Protein AF-A0A6B2UDC7-F1 (afdb_monomer_lite)

pLDDT: mean 81.48, std 18.45, range [36.22, 98.5]

Radius of gyration: 27.86 Å; chains: 1; bounding box: 88×52×48 Å

Foldseek 3Di:
DDDEDEAPPQAEDDAFKYKDWAFAQDKDKHWYFAFFQKWKKKKKKWAAADWDAPDDLKAAFFKKKFKAAPVRQTQDIFGGMDRRHMTITIDGSVGGQDCVLCPPDDSSVSSNDGTIIMIMMHGHNVCCRTGNRGTTMMMMHMDMDRNDCGLVPDDDPDDPPVPDDPSDDDDDDDPPPVPPPDPPDPVVVVVVVVVVVVVVVVVVVVVVVVVVVVVVD

Secondary structure (DSSP, 8-state):
-PPPEE--SS-B--SEEEEEEE-TT-EEEEEEEE-TTEEEEEEEEEPP----SSS-S-EEEEEEEEEE-TTS-EEEEEEEEESSS-EEEEEE-SS---GGGGG--GGGGGGG--EEEEEEEEE-THHHHHH-SSPEEEEEEEEEEE-S-TT-----SS--GGG---TT-TT--------------HHHHHHHHHHHHHHHHHHHHHHHHHHHHTT--

Sequence (217 aa):
GKGPADLGDKARLGPGTWRDRLRPGTTRYYALPLDWGRRAFVDVELGSAVASGSGRKTVASALRAALDSPVRAEVVSDGAFYAGAPSSAHLDAGAPVAFANRYAGGGLRALRFPGTYVVRVSLSPELADAYGDEPLGVVLRVAVRDEGRAGQGVTYPGDPGIFQAEGDRAASGPQGERRAAAPGGEGMRWLAVGSFAAGLALVGWLGAWRLRGRRGA

Structure (mmCIF, N/CA/C/O backbone):
data_AF-A0A6B2UDC7-F1
#
_entry.id   AF-A0A6B2UDC7-F1
#
loop_
_atom_site.group_PDB
_atom_site.id
_atom_site.type_symbol
_atom_site.label_atom_id
_atom_site.label_alt_id
_atom_site.label_comp_id
_atom_site.label_asym_id
_atom_site.label_entity_id
_atom_site.label_seq_id
_atom_site.pdbx_PDB_ins_code
_atom_site.Cartn_x
_atom_site.Cartn_y
_atom_site.Cartn_z
_atom_site.occupancy
_atom_site.B_iso_or_equiv
_atom_site.auth_seq_id
_atom_site.auth_comp_id
_atom_site.auth_asym_id
_atom_site.auth_atom_id
_atom_site.pdbx_PDB_model_num
ATOM 1 N N . GLY A 1 1 ? -11.866 -18.540 -7.347 1.00 44.06 1 GLY A N 1
ATOM 2 C CA . GLY A 1 1 ? -10.849 -17.666 -6.729 1.00 44.06 1 GLY A CA 1
ATOM 3 C C . GLY A 1 1 ? -10.292 -18.359 -5.505 1.00 44.06 1 GLY A C 1
ATOM 4 O O . GLY A 1 1 ? -11.058 -19.018 -4.816 1.00 44.06 1 GLY A O 1
ATOM 5 N N . LYS A 1 2 ? -8.981 -18.273 -5.264 1.00 51.75 2 LYS A N 1
ATOM 6 C CA . LYS A 1 2 ? -8.359 -18.811 -4.046 1.00 51.75 2 LYS A CA 1
ATOM 7 C C . LYS A 1 2 ? -8.851 -17.984 -2.849 1.00 51.75 2 LYS A C 1
ATOM 9 O O . LYS A 1 2 ? -8.919 -16.762 -2.959 1.00 51.75 2 LYS A O 1
ATOM 14 N N . GLY A 1 3 ? -9.261 -18.644 -1.766 1.00 55.31 3 GLY A N 1
ATOM 15 C CA . GLY A 1 3 ? -9.708 -17.965 -0.548 1.00 55.31 3 GLY A CA 1
ATOM 16 C C . GLY A 1 3 ? -8.599 -17.102 0.074 1.00 55.31 3 GLY A C 1
ATOM 17 O O . GLY A 1 3 ? -7.429 -17.264 -0.282 1.00 55.31 3 GLY A O 1
ATOM 18 N N . PRO A 1 4 ? -8.955 -16.179 0.980 1.00 71.69 4 PRO A N 1
ATOM 19 C CA . PRO A 1 4 ? -7.990 -15.291 1.611 1.00 71.69 4 PRO A CA 1
ATOM 20 C C . PRO A 1 4 ? -6.958 -16.050 2.451 1.00 71.69 4 PRO A C 1
ATOM 22 O O . PRO A 1 4 ? -7.320 -16.966 3.189 1.00 71.69 4 PRO A O 1
ATOM 25 N N . ALA A 1 5 ? -5.692 -15.646 2.353 1.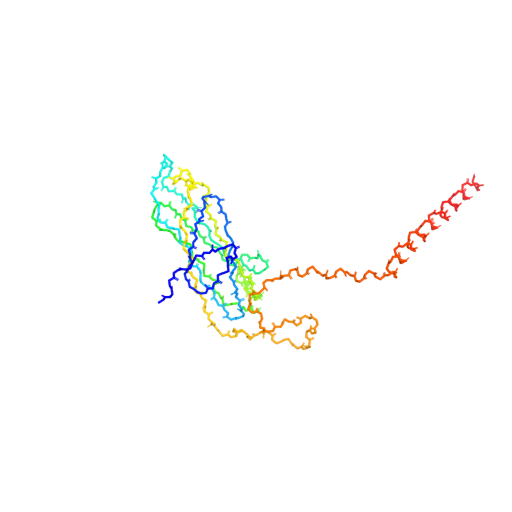00 78.50 5 ALA A N 1
ATOM 26 C CA . ALA A 1 5 ? -4.593 -16.171 3.163 1.00 78.50 5 ALA A CA 1
ATOM 27 C C . ALA A 1 5 ? -4.329 -15.284 4.392 1.00 78.50 5 ALA A C 1
ATOM 29 O O . ALA A 1 5 ? -4.513 -14.071 4.327 1.00 78.50 5 ALA A O 1
ATOM 30 N N . ASP A 1 6 ? -3.893 -15.883 5.498 1.00 77.06 6 ASP A N 1
ATOM 31 C CA . ASP A 1 6 ? -3.499 -15.163 6.715 1.00 77.06 6 ASP A CA 1
ATOM 32 C C . ASP A 1 6 ? -2.025 -14.724 6.633 1.00 77.06 6 ASP A C 1
ATOM 34 O O . ASP A 1 6 ? -1.181 -15.469 6.119 1.00 77.06 6 ASP A O 1
ATOM 38 N N . LEU A 1 7 ? -1.707 -13.508 7.085 1.00 74.50 7 LEU A N 1
ATOM 39 C CA . LEU A 1 7 ? -0.353 -12.944 7.017 1.00 74.50 7 LEU A CA 1
ATOM 40 C C . LEU A 1 7 ? 0.414 -13.222 8.323 1.00 74.50 7 LEU A C 1
ATOM 42 O O . LEU A 1 7 ? 0.198 -12.567 9.333 1.00 74.50 7 LEU A O 1
ATOM 46 N N . GLY A 1 8 ? 1.340 -14.190 8.293 1.00 61.59 8 GLY A N 1
ATOM 47 C CA . GLY A 1 8 ? 2.288 -14.443 9.392 1.00 61.59 8 GLY A CA 1
ATOM 48 C C . GLY A 1 8 ? 3.465 -13.449 9.444 1.00 61.59 8 GLY A C 1
ATOM 49 O O . GLY A 1 8 ? 3.532 -12.502 8.663 1.00 61.59 8 GLY A O 1
ATOM 50 N N . ASP A 1 9 ? 4.462 -13.711 10.301 1.00 48.62 9 ASP A N 1
ATOM 51 C CA . ASP A 1 9 ? 5.605 -12.813 10.607 1.00 48.62 9 ASP A CA 1
ATOM 52 C C . ASP A 1 9 ? 6.481 -12.374 9.410 1.00 48.62 9 ASP A C 1
ATOM 54 O O . ASP A 1 9 ? 7.274 -11.437 9.518 1.00 48.62 9 ASP A O 1
ATOM 58 N N . LYS A 1 10 ? 6.354 -13.018 8.244 1.00 55.19 10 LYS A N 1
ATOM 59 C CA . LYS A 1 10 ? 7.002 -12.606 6.985 1.00 55.19 10 LYS A CA 1
ATOM 60 C C . LYS A 1 10 ? 5.945 -12.305 5.930 1.00 55.19 10 LYS A C 1
ATOM 62 O O . LYS A 1 10 ? 5.746 -13.068 4.987 1.00 55.19 10 LYS A O 1
ATOM 67 N N . ALA A 1 11 ? 5.262 -11.183 6.110 1.00 80.56 11 ALA A N 1
ATOM 68 C CA . ALA A 1 11 ? 4.099 -10.794 5.329 1.00 80.56 11 ALA A CA 1
ATOM 69 C C . ALA A 1 11 ? 4.487 -10.314 3.908 1.00 80.56 11 ALA A C 1
ATOM 71 O O . ALA A 1 11 ? 4.591 -9.119 3.619 1.00 80.56 11 ALA A O 1
ATOM 72 N N . ARG A 1 12 ? 4.770 -11.272 3.015 1.00 90.31 12 ARG A N 1
ATOM 73 C CA . ARG A 1 12 ? 5.012 -11.045 1.584 1.00 90.31 12 ARG A CA 1
ATOM 74 C C . ARG A 1 12 ? 3.700 -11.188 0.821 1.00 90.31 12 ARG A C 1
ATOM 76 O O . ARG A 1 12 ? 3.115 -12.266 0.791 1.00 90.31 12 ARG A O 1
ATOM 83 N N . LEU A 1 13 ? 3.279 -10.115 0.168 1.00 92.62 13 LEU A N 1
ATOM 84 C CA . LEU A 1 13 ? 2.099 -10.087 -0.678 1.00 92.62 13 LEU A CA 1
ATOM 85 C C . LEU A 1 13 ? 2.420 -10.635 -2.065 1.00 92.62 13 LEU A C 1
ATOM 87 O O . LEU A 1 13 ? 3.453 -10.342 -2.669 1.00 92.62 13 LEU A O 1
ATOM 91 N N . GLY A 1 14 ? 1.478 -11.409 -2.580 1.00 91.25 14 GLY A N 1
ATOM 92 C CA . GLY A 1 14 ? 1.348 -11.728 -3.993 1.00 91.25 14 GLY A CA 1
ATOM 93 C C . GLY A 1 14 ? -0.084 -11.452 -4.450 1.00 91.25 14 GLY A C 1
ATOM 94 O O . GLY A 1 14 ? -0.921 -11.067 -3.627 1.00 91.25 14 GLY A O 1
ATOM 95 N N . PRO A 1 15 ? -0.390 -11.666 -5.739 1.00 93.62 15 PRO A N 1
ATOM 96 C CA . PRO A 1 15 ? -1.750 -11.542 -6.244 1.00 93.62 15 PRO A CA 1
ATOM 97 C C . PRO A 1 15 ? -2.721 -12.429 -5.454 1.00 93.62 15 PRO A C 1
ATOM 99 O O . PRO A 1 15 ? -2.440 -13.607 -5.223 1.00 93.62 15 PRO A O 1
ATOM 102 N N . GLY A 1 16 ? -3.862 -11.874 -5.052 1.00 95.19 16 GLY A N 1
ATOM 103 C CA . GLY A 1 16 ? -4.870 -12.575 -4.260 1.00 95.19 16 GLY A CA 1
ATOM 104 C C . GLY A 1 16 ? -5.453 -11.725 -3.138 1.00 95.19 16 GLY A C 1
ATOM 105 O O . GLY A 1 16 ? -5.332 -10.503 -3.127 1.00 95.19 16 GLY A O 1
ATOM 106 N N . THR A 1 17 ? -6.113 -12.384 -2.191 1.00 96.25 17 THR A N 1
ATOM 107 C CA . THR A 1 17 ? -6.696 -11.739 -1.012 1.00 96.25 17 THR A CA 1
ATOM 108 C C . THR A 1 17 ? -5.972 -12.207 0.239 1.00 96.25 17 THR A C 1
ATOM 110 O O . THR A 1 17 ? -5.679 -13.393 0.387 1.00 96.25 17 THR A O 1
ATOM 113 N N . TRP A 1 18 ? -5.715 -11.277 1.145 1.00 94.94 18 TRP A N 1
ATOM 114 C CA . TRP A 1 18 ? -4.994 -11.498 2.386 1.00 94.94 18 TRP A CA 1
ATOM 115 C C . TRP A 1 18 ? -5.781 -10.913 3.550 1.00 94.94 18 TRP A C 1
ATOM 117 O O . TRP A 1 18 ? -6.484 -9.916 3.386 1.00 94.94 18 TRP A O 1
ATOM 127 N N . ARG A 1 19 ? -5.685 -11.544 4.714 1.00 94.50 19 ARG A N 1
ATOM 128 C CA . ARG A 1 19 ? -6.308 -11.104 5.961 1.00 94.50 19 ARG A CA 1
ATOM 129 C C . ARG A 1 19 ? -5.229 -10.836 6.998 1.00 94.50 19 ARG A C 1
ATOM 131 O O . ARG A 1 19 ? -4.214 -11.527 7.030 1.00 94.50 19 ARG A O 1
ATOM 138 N N . ASP A 1 20 ? -5.477 -9.827 7.817 1.00 94.00 20 ASP A N 1
ATOM 139 C CA . ASP A 1 20 ? -4.664 -9.465 8.972 1.00 94.00 20 ASP A CA 1
ATOM 140 C C . ASP A 1 20 ? -5.572 -8.839 10.048 1.00 94.00 20 ASP A C 1
ATOM 142 O O . ASP A 1 20 ? -6.748 -8.537 9.802 1.00 94.00 20 ASP A O 1
ATOM 146 N N . ARG A 1 21 ? -5.044 -8.639 11.255 1.00 94.00 21 ARG A N 1
ATOM 147 C CA . ARG A 1 21 ? -5.700 -7.897 12.331 1.00 94.00 21 ARG A CA 1
ATOM 148 C C . ARG A 1 21 ? -4.737 -6.889 12.941 1.00 94.00 21 ARG A C 1
ATOM 150 O O . ARG A 1 21 ? -3.671 -7.244 13.442 1.00 94.00 21 ARG A O 1
ATOM 157 N N . LEU A 1 22 ? -5.132 -5.622 12.931 1.00 94.00 22 LEU A N 1
ATOM 158 C CA . LEU A 1 22 ? -4.305 -4.514 13.402 1.00 94.00 22 LEU A CA 1
ATOM 159 C C . LEU A 1 22 ? -4.970 -3.839 14.593 1.00 94.00 22 LEU A C 1
ATOM 161 O O . LEU A 1 22 ? -6.169 -3.570 14.576 1.00 94.00 22 LEU A O 1
ATOM 165 N N . ARG A 1 23 ? -4.176 -3.529 15.618 1.00 95.56 23 ARG A N 1
ATOM 166 C CA . ARG A 1 23 ? -4.632 -2.671 16.715 1.00 95.56 23 ARG A CA 1
ATOM 167 C C . ARG A 1 23 ? -4.674 -1.209 16.253 1.00 95.56 23 ARG A C 1
ATOM 169 O O . ARG A 1 23 ? -3.826 -0.822 15.435 1.00 95.56 23 ARG A O 1
ATOM 176 N N . PRO A 1 24 ? -5.608 -0.392 16.762 1.00 95.94 24 PRO A N 1
ATOM 177 C CA . PRO A 1 24 ? -5.547 1.060 16.618 1.00 95.94 24 PRO A CA 1
ATOM 178 C C . PRO A 1 24 ? -4.153 1.625 16.934 1.00 95.94 24 PRO A C 1
ATOM 180 O O . PRO A 1 24 ? -3.429 1.104 17.779 1.00 95.94 24 PRO A O 1
ATOM 183 N N . GLY A 1 25 ? -3.736 2.666 16.214 1.00 96.56 25 GLY A N 1
ATOM 184 C CA . GLY A 1 25 ? -2.425 3.304 16.400 1.00 96.56 25 GLY A CA 1
ATOM 185 C C . GLY A 1 25 ? -1.224 2.516 15.861 1.00 96.56 25 GLY A C 1
ATOM 186 O O . GLY A 1 25 ? -0.092 2.996 15.941 1.00 96.56 25 GLY A O 1
ATOM 187 N N . THR A 1 26 ? -1.428 1.324 15.289 1.00 95.94 26 THR A N 1
ATOM 188 C CA . THR A 1 26 ? -0.336 0.529 14.712 1.00 95.94 26 THR A CA 1
ATOM 189 C C . THR A 1 26 ? -0.159 0.785 13.219 1.00 95.94 26 THR A C 1
ATOM 191 O O . THR A 1 26 ? -1.091 1.145 12.499 1.00 95.94 26 THR A O 1
ATOM 194 N N . THR A 1 27 ? 1.073 0.588 12.744 1.00 96.06 27 THR A N 1
ATOM 195 C CA . THR A 1 27 ? 1.400 0.578 11.316 1.00 96.06 27 THR A CA 1
ATOM 196 C C . THR A 1 27 ? 2.028 -0.757 10.944 1.00 96.06 27 THR A C 1
ATOM 198 O O . THR A 1 27 ? 3.003 -1.184 11.567 1.00 96.06 27 THR A O 1
ATOM 201 N N . ARG A 1 28 ? 1.488 -1.407 9.914 1.00 94.94 28 ARG A N 1
ATOM 202 C CA . ARG A 1 28 ? 2.030 -2.624 9.307 1.00 94.94 28 ARG A CA 1
ATOM 203 C C . ARG A 1 28 ? 2.672 -2.324 7.961 1.00 94.94 28 ARG A C 1
ATOM 205 O O . ARG A 1 28 ? 2.301 -1.378 7.269 1.00 94.94 28 ARG A O 1
ATOM 212 N N . TYR A 1 29 ? 3.645 -3.158 7.610 1.00 94.94 29 TYR A N 1
ATOM 213 C CA . TYR A 1 29 ? 4.428 -3.056 6.387 1.00 94.94 29 TYR A CA 1
ATOM 214 C C . TYR A 1 29 ? 4.435 -4.416 5.698 1.00 94.94 29 TYR A C 1
ATOM 216 O O . TYR A 1 29 ? 4.904 -5.397 6.275 1.00 94.94 29 TYR A O 1
ATOM 224 N N . TYR A 1 30 ? 3.944 -4.463 4.466 1.00 95.56 30 TYR A N 1
ATOM 225 C CA . TYR A 1 30 ? 3.841 -5.688 3.685 1.00 95.56 30 TYR A CA 1
ATOM 226 C C . TYR A 1 30 ? 4.725 -5.608 2.447 1.00 95.56 30 TYR A C 1
ATOM 228 O O . TYR A 1 30 ? 4.684 -4.630 1.703 1.00 95.56 30 TYR A O 1
ATOM 236 N N . ALA A 1 31 ? 5.521 -6.644 2.204 1.00 95.38 31 ALA A N 1
ATOM 237 C CA . ALA A 1 31 ? 6.429 -6.683 1.064 1.00 95.38 31 ALA A CA 1
ATOM 238 C C . ALA A 1 31 ? 5.671 -7.094 -0.205 1.00 95.38 31 ALA A C 1
ATOM 240 O O . ALA A 1 31 ? 5.218 -8.230 -0.291 1.00 95.38 31 ALA A O 1
ATOM 241 N N . LEU A 1 32 ? 5.575 -6.213 -1.200 1.00 96.00 32 LEU A N 1
ATOM 242 C CA . LEU A 1 32 ? 4.986 -6.480 -2.513 1.00 96.00 32 LEU A CA 1
ATOM 243 C C . LEU A 1 32 ? 6.090 -6.482 -3.586 1.00 96.00 32 LEU A C 1
ATOM 245 O O . LEU A 1 32 ? 6.561 -5.427 -4.006 1.00 96.00 32 LEU A O 1
ATOM 249 N N . PRO A 1 33 ? 6.549 -7.652 -4.037 1.00 94.75 33 PRO A N 1
ATOM 250 C CA . PRO A 1 33 ? 7.564 -7.755 -5.076 1.00 94.75 33 PRO A CA 1
ATOM 251 C C . PRO A 1 33 ? 6.958 -7.418 -6.434 1.00 94.75 33 PRO A C 1
ATOM 253 O O . PRO A 1 33 ? 6.015 -8.080 -6.870 1.00 94.75 33 PRO A O 1
ATOM 256 N N . LEU A 1 34 ? 7.531 -6.429 -7.112 1.00 93.19 34 LEU A N 1
ATOM 257 C CA . LEU A 1 34 ? 7.159 -6.029 -8.462 1.00 93.19 34 LEU A CA 1
ATOM 258 C C . LEU A 1 34 ? 8.402 -6.019 -9.341 1.00 93.19 34 LEU A C 1
ATOM 260 O O . LEU A 1 34 ? 9.408 -5.388 -9.018 1.00 93.19 34 LEU A O 1
ATOM 264 N N . ASP A 1 35 ? 8.315 -6.725 -10.457 1.00 91.38 35 ASP A N 1
ATOM 265 C CA . ASP A 1 35 ? 9.341 -6.718 -11.491 1.00 91.38 35 ASP A CA 1
ATOM 266 C C . ASP A 1 35 ? 8.974 -5.720 -12.601 1.00 91.38 35 ASP A C 1
ATOM 268 O O . ASP A 1 35 ? 7.889 -5.133 -12.588 1.00 91.38 35 ASP A O 1
ATOM 272 N N . TRP A 1 36 ? 9.868 -5.520 -13.566 1.00 92.38 36 TRP A N 1
ATOM 273 C CA . TRP A 1 36 ? 9.616 -4.714 -14.757 1.00 92.38 36 TRP A CA 1
ATOM 274 C C . TRP A 1 36 ? 8.283 -5.063 -15.430 1.00 92.38 36 TRP A C 1
ATOM 276 O O . TRP A 1 36 ? 7.829 -6.200 -15.394 1.00 92.38 36 TRP A O 1
ATOM 286 N N . GLY A 1 37 ? 7.607 -4.075 -16.015 1.00 90.06 37 GLY A N 1
ATOM 287 C CA . GLY A 1 37 ? 6.332 -4.282 -16.708 1.00 90.06 37 GLY A CA 1
ATOM 288 C C . GLY A 1 37 ? 5.143 -4.612 -15.800 1.00 90.06 37 GLY A C 1
ATOM 289 O O . GLY A 1 37 ? 4.009 -4.637 -16.272 1.00 90.06 37 GLY A O 1
ATOM 290 N N . ARG A 1 38 ? 5.354 -4.840 -14.496 1.00 93.94 38 ARG A N 1
ATOM 291 C CA . ARG A 1 38 ? 4.272 -5.123 -13.549 1.00 93.94 38 ARG A CA 1
ATOM 292 C C . ARG A 1 38 ? 3.635 -3.831 -13.053 1.00 93.94 38 ARG A C 1
ATOM 294 O O . ARG A 1 38 ? 4.340 -2.937 -12.591 1.00 93.94 38 ARG A O 1
ATOM 301 N N . ARG A 1 39 ? 2.305 -3.762 -13.069 1.00 95.31 39 ARG A N 1
ATOM 302 C CA . ARG A 1 39 ? 1.515 -2.717 -12.398 1.00 95.31 39 ARG A CA 1
ATOM 303 C C . ARG A 1 39 ? 0.727 -3.324 -11.246 1.00 95.31 39 ARG A C 1
ATOM 305 O O . ARG A 1 39 ? 0.088 -4.361 -11.422 1.00 95.31 39 ARG A O 1
ATOM 312 N N . ALA A 1 40 ? 0.764 -2.678 -10.086 1.00 96.69 40 ALA A N 1
ATOM 313 C CA . ALA A 1 40 ? 0.060 -3.128 -8.892 1.00 96.69 40 ALA A CA 1
ATOM 314 C C . ALA A 1 40 ? -1.197 -2.302 -8.613 1.00 96.69 40 ALA A C 1
ATOM 316 O O . ALA A 1 40 ? -1.200 -1.082 -8.776 1.00 96.69 40 ALA A O 1
ATOM 317 N N . PHE A 1 41 ? -2.215 -3.000 -8.123 1.00 98.00 41 PHE A N 1
ATOM 318 C CA . PHE A 1 41 ? -3.429 -2.457 -7.536 1.00 98.00 41 PHE A CA 1
ATOM 319 C C . PHE A 1 41 ? -3.609 -3.132 -6.177 1.00 98.00 41 PHE A C 1
ATOM 321 O O . PHE A 1 41 ? -3.571 -4.365 -6.093 1.00 98.00 41 PHE A O 1
ATOM 328 N N . VAL A 1 42 ? -3.751 -2.342 -5.118 1.00 98.25 42 VAL A N 1
ATOM 329 C CA . VAL A 1 42 ? -3.945 -2.848 -3.759 1.00 98.25 42 VAL A CA 1
ATOM 330 C C . VAL A 1 42 ? -5.124 -2.133 -3.122 1.00 98.25 42 VAL A C 1
ATOM 332 O O . VAL A 1 42 ? -5.052 -0.937 -2.858 1.00 98.25 42 VAL A O 1
ATOM 335 N N . ASP A 1 43 ? -6.181 -2.881 -2.835 1.00 98.31 43 ASP A N 1
ATOM 336 C CA . ASP A 1 43 ? -7.296 -2.408 -2.023 1.00 98.31 43 ASP A CA 1
ATOM 337 C C . ASP A 1 43 ? -7.071 -2.845 -0.579 1.00 98.31 43 ASP A C 1
ATOM 339 O O . ASP A 1 43 ? -6.848 -4.030 -0.310 1.00 98.31 43 ASP A O 1
ATOM 343 N N . VAL A 1 44 ? -7.132 -1.898 0.349 1.00 98.12 44 VAL A N 1
ATOM 344 C CA . VAL A 1 44 ? -7.029 -2.154 1.785 1.00 98.12 44 VAL A CA 1
ATOM 345 C C . VAL A 1 44 ? -8.367 -1.820 2.413 1.00 98.12 44 VAL A C 1
ATOM 347 O O . VAL A 1 44 ? -8.753 -0.659 2.449 1.00 98.12 44 VAL A O 1
ATOM 350 N N . GLU A 1 45 ? -9.063 -2.829 2.918 1.00 97.94 45 GLU A N 1
ATOM 351 C CA . GLU A 1 45 ? -10.371 -2.690 3.548 1.00 97.94 45 GLU A CA 1
ATOM 352 C C . GLU A 1 45 ? -10.254 -2.910 5.056 1.00 97.94 45 GLU A C 1
ATOM 354 O O . GLU A 1 45 ? -9.766 -3.946 5.514 1.00 97.94 45 GLU A O 1
ATOM 359 N N . LEU A 1 46 ? -10.732 -1.943 5.830 1.00 96.94 46 LEU A N 1
ATOM 360 C CA . LEU A 1 46 ? -10.978 -2.076 7.257 1.00 96.94 46 LEU A CA 1
ATOM 361 C C . LEU A 1 46 ? -12.375 -2.670 7.456 1.00 96.94 46 LEU A C 1
ATOM 363 O O . LEU A 1 46 ? -13.361 -2.114 6.973 1.00 96.94 46 LEU A O 1
ATOM 367 N N . GLY A 1 47 ? -12.458 -3.795 8.164 1.00 94.25 47 GLY A N 1
ATOM 368 C CA . GLY A 1 47 ? -13.711 -4.499 8.424 1.00 94.25 47 GLY A CA 1
ATOM 369 C C . GLY A 1 47 ? -14.662 -3.727 9.342 1.00 94.25 47 GLY A C 1
ATOM 370 O O . GLY A 1 47 ? -14.288 -2.754 9.996 1.00 94.25 47 GLY A O 1
ATOM 371 N N . SER A 1 48 ? -15.913 -4.177 9.416 1.00 92.00 48 SER A N 1
ATOM 372 C CA . SER A 1 48 ? -16.914 -3.605 10.323 1.00 92.00 48 SER A CA 1
ATOM 373 C C . SER A 1 48 ? -16.603 -3.895 11.792 1.00 92.00 48 SER A C 1
ATOM 375 O O . SER A 1 48 ? -16.157 -4.995 12.126 1.00 92.00 48 SER A O 1
ATOM 377 N N . ALA A 1 49 ? -16.939 -2.957 12.670 1.00 88.12 49 ALA A N 1
ATOM 378 C CA . ALA A 1 49 ? -16.815 -3.086 14.113 1.00 88.12 49 ALA A CA 1
ATOM 379 C C . ALA A 1 49 ? -17.970 -2.361 14.803 1.00 88.12 49 ALA A C 1
ATOM 381 O O . ALA A 1 49 ? -18.456 -1.325 14.342 1.00 88.12 49 ALA A O 1
ATOM 382 N N . VAL A 1 50 ? -18.409 -2.918 15.927 1.00 83.44 50 VAL A N 1
ATOM 383 C CA . VAL A 1 50 ? -19.450 -2.311 16.755 1.00 83.44 50 VAL A CA 1
ATOM 384 C C . VAL A 1 50 ? -18.793 -1.275 17.661 1.00 83.44 50 VAL A C 1
ATOM 386 O O . VAL A 1 50 ? -17.779 -1.558 18.294 1.00 83.44 50 VAL A O 1
ATOM 389 N N . ALA A 1 51 ? -19.355 -0.068 17.709 1.00 80.56 51 ALA A N 1
ATOM 390 C CA . ALA A 1 51 ? -18.867 0.974 18.604 1.00 80.56 51 ALA A CA 1
ATOM 391 C C . ALA A 1 51 ? -19.009 0.522 20.066 1.00 80.56 51 ALA A C 1
ATOM 393 O O . ALA A 1 51 ? -20.077 0.060 20.467 1.00 80.56 51 ALA A O 1
ATOM 394 N N . SER A 1 52 ? -17.945 0.680 20.850 1.00 75.06 52 SER A N 1
ATOM 395 C CA . SER A 1 52 ? -17.897 0.251 22.255 1.00 75.06 52 SER A CA 1
ATOM 396 C C . SER A 1 52 ? -17.560 1.394 23.221 1.00 75.06 52 SER A C 1
ATOM 398 O O . SER A 1 52 ? -17.628 1.195 24.432 1.00 75.06 52 SER A O 1
ATOM 400 N N . GLY A 1 53 ? -17.202 2.579 22.709 1.00 65.75 53 GLY A N 1
ATOM 401 C CA . GLY A 1 53 ? -16.845 3.754 23.507 1.00 65.75 53 GLY A CA 1
ATOM 402 C C . GLY A 1 53 ? -17.927 4.838 23.550 1.00 65.75 53 GLY A C 1
ATOM 403 O O . GLY A 1 53 ? -18.881 4.838 22.770 1.00 65.75 53 GLY A O 1
ATOM 404 N N . SER A 1 54 ? -17.749 5.812 24.449 1.00 63.44 54 SER A N 1
ATOM 405 C CA . SER A 1 54 ? -18.556 7.044 24.516 1.00 63.44 54 SER A CA 1
ATOM 406 C C . SER A 1 54 ? -18.064 8.147 23.564 1.00 63.44 54 SER A C 1
ATOM 408 O O . SER A 1 54 ? -18.644 9.232 23.529 1.00 63.44 54 SER A O 1
ATOM 410 N N . GLY A 1 55 ? -16.970 7.894 22.835 1.00 62.16 55 GLY A N 1
ATOM 411 C CA . GLY A 1 55 ? -16.325 8.832 21.921 1.00 62.16 55 GLY A CA 1
ATOM 412 C C . GLY A 1 55 ? -17.086 9.071 20.613 1.00 62.16 55 GLY A C 1
ATOM 413 O O . GLY A 1 55 ? -18.179 8.551 20.368 1.00 62.16 55 GLY A O 1
ATOM 414 N N . ARG A 1 56 ? -16.498 9.893 19.736 1.00 68.19 56 ARG A N 1
ATOM 415 C CA . ARG A 1 56 ? -17.094 10.215 18.435 1.00 68.19 56 ARG A CA 1
ATOM 416 C C . ARG A 1 56 ? -17.125 8.961 17.559 1.00 68.19 56 ARG A C 1
ATOM 418 O O . ARG A 1 56 ? -16.091 8.387 17.255 1.00 68.19 56 ARG A O 1
ATOM 425 N N . LYS A 1 57 ? -18.315 8.579 17.089 1.00 82.31 57 LYS A N 1
ATOM 426 C CA . LYS A 1 57 ? -18.552 7.373 16.264 1.00 82.31 57 LYS A CA 1
ATOM 427 C C . LYS A 1 57 ? -18.019 7.475 14.829 1.00 82.31 57 LYS A C 1
ATOM 429 O O . LYS A 1 57 ? -18.370 6.664 13.981 1.00 82.31 57 LYS A O 1
ATOM 434 N N . THR A 1 58 ? -17.249 8.510 14.519 1.00 90.31 58 THR A N 1
ATOM 435 C CA . THR A 1 58 ? -16.664 8.714 13.198 1.00 90.31 58 THR A CA 1
ATOM 436 C C . THR A 1 58 ? -15.249 9.222 13.371 1.00 90.31 58 THR A C 1
ATOM 438 O O . THR A 1 58 ? -15.045 10.267 13.988 1.00 90.31 58 THR A O 1
ATOM 441 N N . VAL A 1 59 ? -14.299 8.490 12.802 1.00 93.81 59 VAL A N 1
ATOM 442 C CA . VAL A 1 59 ? -12.873 8.816 12.804 1.00 93.81 59 VAL A CA 1
ATOM 443 C C . VAL A 1 59 ? -12.490 9.203 11.379 1.00 93.81 59 VAL A C 1
ATOM 445 O O . VAL A 1 59 ? -12.618 8.392 10.462 1.00 93.81 59 VAL A O 1
ATOM 448 N N . ALA A 1 60 ? -12.076 10.453 11.168 1.00 91.69 60 ALA A N 1
ATOM 449 C CA . ALA A 1 60 ? -11.891 11.015 9.826 1.00 91.69 60 ALA A CA 1
ATOM 450 C C . ALA A 1 60 ? -10.688 10.412 9.078 1.00 91.69 60 ALA A C 1
ATOM 452 O O . ALA A 1 60 ? -10.783 10.131 7.888 1.00 91.69 60 ALA A O 1
ATOM 453 N N . SER A 1 61 ? -9.585 10.164 9.786 1.00 93.00 61 SER A N 1
ATOM 454 C CA . SER A 1 61 ? -8.341 9.611 9.228 1.00 93.00 61 SER A CA 1
ATOM 455 C C . SER A 1 61 ? -8.084 8.200 9.751 1.00 93.00 61 SER A C 1
ATOM 457 O O . SER A 1 61 ? -6.988 7.889 10.207 1.00 93.00 61 SER A O 1
ATOM 459 N N . ALA A 1 62 ? -9.121 7.363 9.764 1.00 95.56 62 ALA A N 1
ATOM 460 C CA . ALA A 1 62 ? -9.107 6.069 10.440 1.00 95.56 62 ALA A CA 1
ATOM 461 C C . ALA A 1 62 ? -8.118 5.074 9.828 1.00 95.56 62 ALA A C 1
ATOM 463 O O . ALA A 1 62 ? -7.391 4.401 10.557 1.00 95.56 62 ALA A O 1
ATOM 464 N N . LEU A 1 63 ? -8.097 5.000 8.499 1.00 97.75 63 LEU A N 1
ATOM 465 C CA . LEU A 1 63 ? -7.224 4.136 7.720 1.00 97.75 63 LEU A CA 1
ATOM 466 C C . LEU A 1 63 ? -6.370 5.005 6.804 1.00 97.75 63 LEU A C 1
ATOM 468 O O . LEU A 1 63 ? -6.896 5.839 6.070 1.00 97.75 63 LEU A O 1
ATOM 472 N N . ARG A 1 64 ? -5.059 4.773 6.800 1.00 98.19 64 ARG A N 1
ATOM 473 C CA . ARG A 1 64 ? -4.153 5.293 5.775 1.00 98.19 64 ARG A CA 1
ATOM 474 C C . ARG A 1 64 ? -3.374 4.141 5.167 1.00 98.19 64 ARG A C 1
ATOM 476 O O . ARG A 1 64 ? -2.784 3.344 5.893 1.00 98.19 64 ARG A O 1
ATOM 483 N N . ALA A 1 65 ? -3.342 4.081 3.845 1.00 98.44 65 ALA A N 1
ATOM 484 C CA . ALA A 1 65 ? -2.544 3.128 3.099 1.00 98.44 65 ALA A CA 1
ATOM 485 C C . ALA A 1 65 ? -1.575 3.874 2.172 1.00 98.44 65 ALA A C 1
ATOM 487 O O . ALA A 1 65 ? -1.888 4.947 1.659 1.00 98.44 65 ALA A O 1
ATOM 488 N N . ALA A 1 66 ? -0.382 3.329 1.962 1.00 98.38 66 ALA A N 1
ATOM 489 C CA . ALA A 1 66 ? 0.581 3.862 1.007 1.00 98.38 66 ALA A CA 1
ATOM 490 C C . ALA A 1 66 ? 1.364 2.735 0.337 1.00 98.38 66 ALA A C 1
ATOM 492 O O . ALA A 1 66 ? 1.612 1.696 0.946 1.00 98.38 66 ALA A O 1
ATOM 493 N N . LEU A 1 67 ? 1.771 2.955 -0.909 1.00 98.31 67 LEU A N 1
ATOM 494 C CA . LEU A 1 67 ? 2.702 2.100 -1.631 1.00 98.31 67 LEU A CA 1
ATOM 495 C C . LEU A 1 67 ? 4.038 2.828 -1.754 1.00 98.31 67 LEU A C 1
ATOM 497 O O . LEU A 1 67 ? 4.130 3.854 -2.424 1.00 98.31 67 LEU A O 1
ATOM 501 N N . ASP A 1 68 ? 5.081 2.273 -1.152 1.00 97.81 68 ASP A N 1
ATOM 502 C CA . ASP A 1 68 ? 6.442 2.791 -1.238 1.00 97.81 68 ASP A CA 1
ATOM 503 C C . ASP A 1 68 ? 7.291 1.966 -2.198 1.00 97.81 68 ASP A C 1
ATOM 505 O O . ASP A 1 68 ? 7.207 0.738 -2.250 1.00 97.81 68 ASP A O 1
ATOM 509 N N . SER A 1 69 ? 8.170 2.646 -2.922 1.00 96.56 69 SER A N 1
ATOM 510 C CA . SER A 1 69 ? 9.186 2.018 -3.768 1.00 96.56 69 SER A CA 1
ATOM 511 C C . SER A 1 69 ? 10.290 1.324 -2.956 1.00 96.56 69 SER A C 1
ATOM 513 O O . SER A 1 69 ? 10.478 1.631 -1.774 1.00 96.56 69 SER A O 1
ATOM 515 N N . PRO A 1 70 ? 11.110 0.457 -3.587 1.00 95.81 70 PRO A N 1
ATOM 516 C CA . PRO A 1 70 ? 12.266 -0.173 -2.937 1.00 95.81 70 PRO A CA 1
ATOM 517 C C . PRO A 1 70 ? 13.266 0.824 -2.331 1.00 95.81 70 PRO A C 1
ATOM 519 O O . PRO A 1 70 ? 14.006 0.493 -1.407 1.00 95.81 70 PRO A O 1
ATOM 522 N N . VAL A 1 71 ? 13.271 2.063 -2.829 1.00 93.69 71 VAL A N 1
ATOM 523 C CA . VAL A 1 71 ? 14.095 3.171 -2.323 1.00 93.69 71 VAL A CA 1
ATOM 524 C C . VAL A 1 71 ? 13.340 4.076 -1.338 1.00 93.69 71 VAL A C 1
ATOM 526 O O . VAL A 1 71 ? 13.757 5.204 -1.097 1.00 93.69 71 VAL A O 1
ATOM 529 N N . ARG A 1 72 ? 12.229 3.589 -0.767 1.00 92.06 72 ARG A N 1
ATOM 530 C CA . ARG A 1 72 ? 11.383 4.257 0.242 1.00 92.06 72 ARG A CA 1
ATOM 531 C C . ARG A 1 72 ? 10.765 5.591 -0.195 1.00 92.06 72 ARG A C 1
ATOM 533 O O . ARG A 1 72 ? 10.370 6.387 0.649 1.00 92.06 72 ARG A O 1
ATOM 540 N N . ALA A 1 73 ? 10.671 5.840 -1.498 1.00 95.31 73 ALA A N 1
ATOM 541 C CA . ALA A 1 73 ? 9.886 6.954 -2.020 1.00 95.3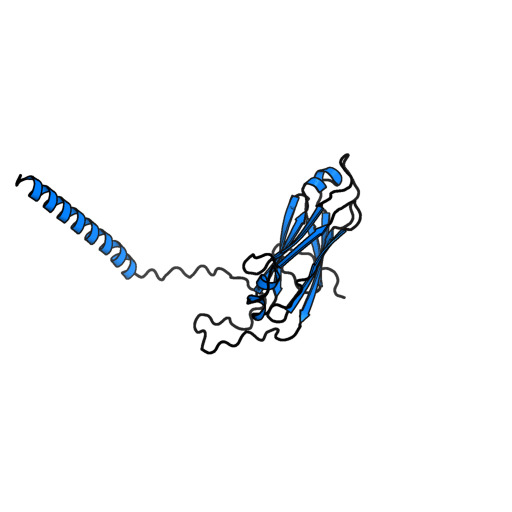1 73 ALA A CA 1
ATOM 542 C C . ALA A 1 73 ? 8.423 6.523 -2.188 1.00 95.31 73 A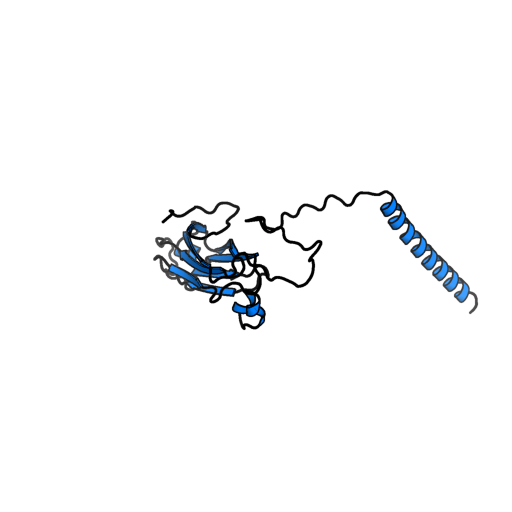LA A C 1
ATOM 544 O O . ALA A 1 73 ? 8.183 5.470 -2.786 1.00 95.31 73 ALA A O 1
ATOM 545 N N . GLU A 1 74 ? 7.487 7.337 -1.697 1.00 97.44 74 GLU A N 1
ATOM 546 C CA . GLU A 1 74 ? 6.045 7.107 -1.840 1.00 97.44 74 GLU A CA 1
ATOM 547 C C . GLU A 1 74 ? 5.646 7.170 -3.324 1.00 97.44 74 GLU A C 1
ATOM 549 O O . GLU A 1 74 ? 5.985 8.117 -4.039 1.00 97.44 74 GLU A O 1
ATOM 554 N N . VAL A 1 75 ? 4.957 6.131 -3.792 1.00 98.00 75 VAL A N 1
ATOM 555 C CA . VAL A 1 75 ? 4.390 6.036 -5.143 1.00 98.00 75 VAL A CA 1
ATOM 556 C C . VAL A 1 75 ? 2.989 6.636 -5.151 1.00 98.00 75 VAL A C 1
ATOM 558 O O . VAL A 1 75 ? 2.673 7.484 -5.979 1.00 98.00 75 VAL A O 1
ATOM 561 N N . VAL A 1 76 ? 2.154 6.175 -4.224 1.00 98.38 76 VAL A N 1
ATOM 562 C CA . VAL A 1 76 ? 0.763 6.593 -4.060 1.00 98.38 76 VAL A CA 1
ATOM 563 C C . VAL A 1 76 ? 0.356 6.355 -2.610 1.00 98.38 76 VAL A C 1
ATOM 565 O O . VAL A 1 76 ? 0.830 5.408 -1.977 1.00 98.38 76 VAL A O 1
ATOM 568 N N . SER A 1 77 ? -0.522 7.199 -2.083 1.00 98.06 77 SER A N 1
ATOM 569 C CA . SER A 1 77 ? -1.185 6.977 -0.805 1.00 98.06 77 SER A CA 1
ATOM 570 C C . SER A 1 77 ? -2.660 7.325 -0.905 1.00 98.06 77 SER A C 1
ATOM 572 O O . SER A 1 77 ? -3.063 8.139 -1.733 1.00 98.06 77 SER A O 1
ATOM 574 N N . ASP A 1 78 ? -3.451 6.678 -0.063 1.00 98.50 78 ASP A N 1
ATOM 575 C CA . ASP A 1 78 ? -4.878 6.921 0.068 1.00 98.50 78 ASP A CA 1
ATOM 576 C C . ASP A 1 78 ? -5.302 6.723 1.529 1.00 98.50 78 ASP A C 1
ATOM 578 O O . ASP A 1 78 ? -4.552 6.187 2.356 1.00 98.50 78 ASP A O 1
ATOM 582 N N . GLY A 1 79 ? -6.491 7.187 1.882 1.00 97.38 79 GLY A N 1
ATOM 583 C CA . GLY A 1 79 ? -7.015 7.045 3.226 1.00 97.38 79 GLY A CA 1
ATOM 584 C C . GLY A 1 79 ? -8.527 7.096 3.268 1.00 97.38 79 GLY A C 1
ATOM 585 O O . GLY A 1 79 ? -9.185 7.576 2.352 1.00 97.38 79 GLY A O 1
ATOM 586 N N . ALA A 1 80 ? -9.073 6.601 4.369 1.00 97.19 80 ALA A N 1
ATOM 587 C CA . ALA A 1 80 ? -10.505 6.472 4.527 1.00 97.19 80 ALA A CA 1
ATOM 588 C C . ALA A 1 80 ? -10.943 6.842 5.943 1.00 97.19 80 ALA A C 1
ATOM 590 O O . ALA A 1 80 ? -10.280 6.512 6.936 1.00 97.19 80 ALA A O 1
ATOM 591 N N . PHE A 1 81 ? -12.095 7.506 6.025 1.00 95.88 81 PHE A N 1
ATOM 592 C CA . PHE A 1 81 ? -12.797 7.692 7.286 1.00 95.88 81 PHE A CA 1
ATOM 593 C C . PHE A 1 81 ? -13.481 6.387 7.696 1.00 95.88 81 PHE A C 1
ATOM 595 O O . PHE A 1 81 ? -13.707 5.494 6.878 1.00 95.88 81 PHE A O 1
ATOM 602 N N . TYR A 1 82 ? -13.842 6.272 8.968 1.00 95.44 82 TYR A N 1
ATOM 603 C CA . TYR A 1 82 ? -14.502 5.086 9.491 1.00 95.44 82 TYR A CA 1
ATOM 604 C C . TYR A 1 82 ? -15.640 5.452 10.430 1.00 95.44 82 TYR A C 1
ATOM 606 O O . TYR A 1 82 ? -15.488 6.323 11.284 1.00 95.44 82 TYR A O 1
ATOM 614 N N . ALA A 1 83 ? -16.769 4.767 10.263 1.00 93.00 83 ALA A N 1
ATOM 615 C CA . ALA A 1 83 ? -17.972 4.943 11.072 1.00 93.00 83 ALA A CA 1
ATOM 616 C C . ALA A 1 83 ? -18.601 3.597 11.491 1.00 93.00 83 ALA A C 1
ATOM 618 O O . ALA A 1 83 ? -19.800 3.515 11.746 1.00 93.00 83 ALA A O 1
ATOM 619 N N . GLY A 1 84 ? -17.799 2.525 11.564 1.00 90.12 84 GLY A N 1
ATOM 620 C CA . GLY A 1 84 ? -18.227 1.184 11.996 1.00 90.12 84 GLY A CA 1
ATOM 621 C C . GLY A 1 84 ? -18.661 0.259 10.857 1.00 90.12 84 GLY A C 1
ATOM 622 O O . GLY A 1 84 ? -18.702 -0.959 11.030 1.00 90.12 84 GLY A O 1
ATOM 623 N N . ALA A 1 85 ? -18.932 0.817 9.676 1.00 92.44 85 ALA A N 1
ATOM 624 C CA . ALA A 1 85 ? -19.101 0.066 8.435 1.00 92.44 85 ALA A CA 1
ATOM 625 C C . ALA A 1 85 ? -17.747 -0.140 7.728 1.00 92.44 85 ALA A C 1
ATOM 627 O O . ALA A 1 85 ? -16.829 0.652 7.961 1.00 92.44 85 ALA A O 1
ATOM 628 N N . PRO A 1 86 ? -17.614 -1.165 6.860 1.00 94.94 86 PRO A N 1
ATOM 629 C CA . PRO A 1 86 ? -16.388 -1.384 6.107 1.00 94.94 86 PRO A CA 1
ATOM 630 C C . PRO A 1 86 ? -15.973 -0.144 5.313 1.00 94.94 86 PRO A C 1
ATOM 632 O O . PRO A 1 86 ? -16.814 0.528 4.715 1.00 94.94 86 PRO A O 1
ATOM 635 N N . SER A 1 87 ? -14.677 0.151 5.314 1.00 95.88 87 SER A N 1
ATOM 636 C CA . SER A 1 87 ? -14.104 1.330 4.661 1.00 95.88 87 SER A CA 1
ATOM 637 C C . SER A 1 87 ? -12.792 0.965 3.985 1.00 95.88 87 SER A C 1
ATOM 639 O O . SER A 1 87 ? -12.065 0.117 4.498 1.00 95.88 87 SER A O 1
ATOM 641 N N . SER A 1 88 ? -12.499 1.555 2.826 1.00 97.31 88 SER A N 1
ATOM 642 C CA . SER A 1 88 ? -11.383 1.128 1.977 1.00 97.31 88 SER A CA 1
ATOM 643 C C . SER A 1 88 ? -10.486 2.280 1.549 1.00 97.31 88 SER A C 1
ATOM 645 O O . SER A 1 88 ? -10.972 3.371 1.272 1.00 97.31 88 SER A O 1
ATOM 647 N N . ALA A 1 89 ? -9.188 1.999 1.469 1.00 98.19 89 ALA A N 1
ATOM 648 C CA . ALA A 1 89 ? -8.190 2.824 0.803 1.00 98.19 89 ALA A CA 1
ATOM 649 C C . ALA A 1 89 ? -7.683 2.081 -0.442 1.00 98.19 89 ALA A C 1
ATOM 651 O O . ALA A 1 89 ? -7.403 0.878 -0.385 1.00 98.19 89 ALA A O 1
ATOM 652 N N . HIS A 1 90 ? -7.558 2.796 -1.555 1.00 98.12 90 HIS A N 1
ATOM 653 C CA . HIS A 1 90 ? -7.289 2.238 -2.874 1.00 98.12 90 HIS A CA 1
ATOM 654 C C . HIS A 1 90 ? -5.939 2.725 -3.398 1.00 98.12 90 HIS A C 1
ATOM 656 O O . HIS A 1 90 ? -5.736 3.905 -3.677 1.00 98.12 90 HIS A O 1
ATOM 662 N N . LEU A 1 91 ? -4.997 1.801 -3.564 1.00 98.44 91 LEU A N 1
ATOM 663 C CA . LEU A 1 91 ? -3.669 2.091 -4.089 1.00 98.44 91 LEU A CA 1
ATOM 664 C C . LEU A 1 91 ? -3.567 1.588 -5.528 1.00 98.44 91 LEU A C 1
ATOM 666 O O . LEU A 1 91 ? -3.315 0.406 -5.768 1.00 98.44 91 LEU A O 1
ATOM 670 N N . ASP A 1 92 ? -3.723 2.492 -6.490 1.00 96.81 92 ASP A N 1
ATOM 671 C CA . ASP A 1 92 ? -3.362 2.248 -7.887 1.00 96.81 92 ASP A CA 1
ATOM 672 C C . ASP A 1 92 ? -1.999 2.882 -8.165 1.00 96.81 92 ASP A C 1
ATOM 674 O O . ASP A 1 92 ? -1.838 4.099 -8.074 1.00 96.81 92 ASP A O 1
ATOM 678 N N . ALA A 1 93 ? -1.008 2.062 -8.525 1.00 93.38 93 ALA A N 1
ATOM 679 C CA . ALA A 1 93 ? 0.320 2.558 -8.876 1.00 93.38 93 ALA A CA 1
ATOM 680 C C . ALA A 1 93 ? 0.297 3.533 -10.073 1.00 93.38 93 ALA A C 1
ATOM 682 O O . ALA A 1 93 ? 1.236 4.300 -10.262 1.00 93.38 93 ALA A O 1
ATOM 683 N N . GLY A 1 94 ? -0.747 3.505 -10.907 1.00 93.06 94 GLY A N 1
ATOM 684 C CA . GLY A 1 94 ? -0.945 4.414 -12.038 1.00 93.06 94 GLY A CA 1
ATOM 685 C C . GLY A 1 94 ? -0.135 4.061 -13.290 1.00 93.06 94 GLY A C 1
ATOM 686 O O . GLY A 1 94 ? -0.569 4.362 -14.399 1.00 93.06 94 GLY A O 1
ATOM 687 N N . ALA A 1 95 ? 1.001 3.378 -13.138 1.00 94.00 95 ALA A N 1
ATOM 688 C CA . ALA A 1 95 ? 1.853 2.913 -14.231 1.00 94.00 95 ALA A CA 1
ATOM 689 C C . ALA A 1 95 ? 2.552 1.585 -13.877 1.00 94.00 95 ALA A C 1
ATOM 691 O O . ALA A 1 95 ? 2.706 1.264 -12.692 1.00 94.00 95 ALA A O 1
ATOM 692 N N . PRO A 1 96 ? 3.005 0.804 -14.873 1.00 94.75 96 PRO A N 1
ATOM 693 C CA . PRO A 1 96 ? 3.871 -0.338 -14.625 1.00 94.75 96 PRO A CA 1
ATOM 694 C C . PRO A 1 96 ? 5.274 0.112 -14.202 1.00 94.75 96 PRO A C 1
ATOM 696 O O . PRO A 1 96 ? 5.729 1.218 -14.518 1.00 94.75 96 PRO A O 1
ATOM 699 N N . VAL A 1 97 ? 5.995 -0.775 -13.515 1.00 94.88 97 VAL A N 1
ATOM 700 C CA . VAL A 1 97 ? 7.404 -0.564 -13.176 1.00 94.88 97 VAL A CA 1
ATOM 701 C C . VAL A 1 97 ? 8.225 -0.501 -14.463 1.00 94.88 97 VAL A C 1
ATOM 703 O O . VAL A 1 97 ? 8.303 -1.468 -15.220 1.00 94.88 97 VAL A O 1
ATOM 706 N N . ALA A 1 98 ? 8.848 0.644 -14.728 1.00 91.69 98 ALA A N 1
ATOM 707 C CA . ALA A 1 98 ? 9.573 0.890 -15.967 1.00 91.69 98 ALA A CA 1
ATOM 708 C C . ALA A 1 98 ? 10.667 1.941 -15.779 1.00 91.69 98 ALA A C 1
ATOM 710 O O . ALA A 1 98 ? 10.445 3.005 -15.205 1.00 91.69 98 ALA A O 1
ATOM 711 N N . PHE A 1 99 ? 11.852 1.700 -16.344 1.00 90.25 99 PHE A N 1
ATOM 712 C CA . PHE A 1 99 ? 12.970 2.645 -16.257 1.00 90.25 99 PHE A CA 1
ATOM 713 C C . PHE A 1 99 ? 12.650 4.009 -16.901 1.00 90.25 99 PHE A C 1
ATOM 715 O O . PHE A 1 99 ? 13.215 5.038 -16.522 1.00 90.25 99 PHE A O 1
ATOM 722 N N . ALA A 1 100 ? 11.717 4.042 -17.859 1.00 89.69 100 ALA A N 1
ATOM 723 C CA . ALA A 1 100 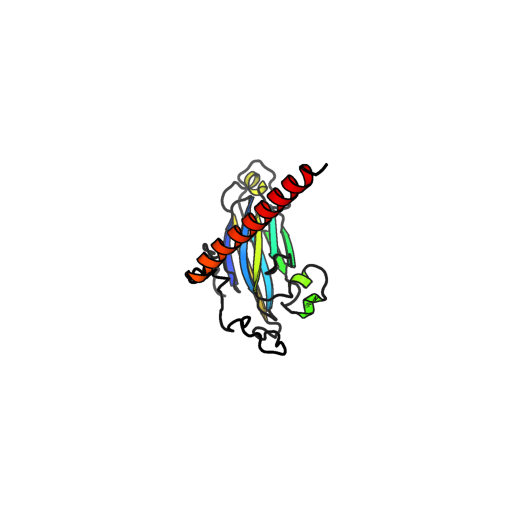? 11.215 5.271 -18.476 1.00 89.69 100 ALA A CA 1
ATOM 724 C C . ALA A 1 100 ? 10.571 6.233 -17.459 1.00 89.69 100 ALA A C 1
ATOM 726 O O . ALA A 1 100 ? 10.671 7.448 -17.631 1.00 89.69 100 ALA A O 1
ATOM 727 N N . ASN A 1 101 ? 10.034 5.717 -16.344 1.00 93.69 101 ASN A N 1
ATOM 728 C CA . ASN A 1 101 ? 9.444 6.521 -15.272 1.00 93.69 101 ASN A CA 1
ATOM 729 C C . ASN A 1 101 ? 10.454 7.477 -14.616 1.00 93.69 101 ASN A C 1
ATOM 731 O O . ASN A 1 101 ? 10.058 8.401 -13.917 1.00 93.69 101 ASN A O 1
ATOM 735 N N . ARG A 1 102 ? 11.765 7.344 -14.872 1.00 93.94 102 ARG A N 1
ATOM 736 C CA . ARG A 1 102 ? 12.772 8.328 -14.433 1.00 93.94 102 ARG A CA 1
ATOM 737 C C . ARG A 1 102 ? 12.490 9.760 -14.905 1.00 93.94 102 ARG A C 1
ATOM 739 O O . ARG A 1 102 ? 12.954 10.691 -14.248 1.00 93.94 102 ARG A O 1
ATOM 746 N N . TYR A 1 103 ? 11.754 9.899 -16.010 1.00 92.44 103 TYR A N 1
ATOM 747 C CA . TYR A 1 103 ? 11.313 11.167 -16.594 1.00 92.44 103 TYR A CA 1
ATOM 748 C C . TYR A 1 103 ? 9.909 11.596 -16.148 1.00 92.44 103 TYR A C 1
ATOM 750 O O . TYR A 1 103 ? 9.471 12.685 -16.503 1.00 92.44 103 TYR A O 1
ATOM 758 N N . ALA A 1 104 ? 9.200 10.759 -15.387 1.00 94.12 104 ALA A N 1
ATOM 759 C CA . ALA A 1 104 ? 7.885 11.090 -14.858 1.00 94.12 104 ALA A CA 1
ATOM 760 C C . ALA A 1 104 ? 7.984 12.044 -13.655 1.00 94.12 104 ALA A C 1
ATOM 762 O O . ALA A 1 104 ? 9.009 12.118 -12.968 1.00 94.12 104 ALA A O 1
ATOM 763 N N . GLY A 1 105 ? 6.888 12.756 -13.391 1.00 92.81 105 GLY A N 1
ATOM 764 C CA . GLY A 1 105 ? 6.709 13.579 -12.197 1.00 92.81 105 GLY A CA 1
ATOM 765 C C . GLY A 1 105 ? 6.071 12.812 -11.035 1.00 92.81 105 GLY A C 1
ATOM 766 O O . GLY A 1 105 ? 5.527 11.721 -11.209 1.00 92.81 105 GLY A O 1
ATOM 767 N N . GLY A 1 106 ? 6.124 13.408 -9.842 1.00 92.62 106 GLY A N 1
ATOM 768 C CA . GLY A 1 106 ? 5.454 12.892 -8.645 1.00 92.62 106 GLY A CA 1
ATOM 769 C C . GLY A 1 106 ? 5.876 11.472 -8.253 1.00 92.62 106 GLY A C 1
ATOM 770 O O . GLY A 1 106 ? 7.016 11.054 -8.482 1.00 92.62 106 GLY A O 1
ATOM 771 N N . GLY A 1 107 ? 4.938 10.727 -7.666 1.00 92.88 107 GLY A N 1
ATOM 772 C CA . GLY A 1 107 ? 5.160 9.357 -7.201 1.00 92.88 107 GLY A CA 1
ATOM 773 C C . GLY A 1 107 ? 5.419 8.346 -8.322 1.00 92.88 107 GLY A C 1
ATOM 774 O O . GLY A 1 107 ? 6.141 7.372 -8.112 1.00 92.88 107 GLY A O 1
ATOM 775 N N . LEU A 1 108 ? 4.973 8.618 -9.556 1.00 95.19 108 LEU A N 1
ATOM 776 C CA . LEU A 1 108 ? 5.260 7.756 -10.711 1.00 95.19 108 LEU A CA 1
ATOM 777 C C . LEU A 1 108 ? 6.763 7.603 -10.949 1.00 95.19 108 LEU A C 1
ATOM 779 O O . LEU A 1 108 ? 7.227 6.533 -11.333 1.00 95.19 108 LEU A O 1
ATOM 783 N N . ARG A 1 109 ? 7.562 8.634 -10.641 1.00 95.50 109 ARG A N 1
ATOM 784 C CA . ARG A 1 109 ? 9.022 8.560 -10.759 1.00 95.50 109 ARG A CA 1
ATOM 785 C C . ARG A 1 109 ? 9.623 7.446 -9.904 1.00 95.50 109 ARG A C 1
ATOM 787 O O . ARG A 1 109 ? 10.689 6.923 -10.237 1.00 95.50 109 ARG A O 1
ATOM 794 N N . ALA A 1 110 ? 8.984 7.095 -8.790 1.00 95.69 110 ALA A N 1
ATOM 795 C CA . ALA A 1 110 ? 9.431 6.045 -7.884 1.00 95.69 110 ALA A CA 1
ATOM 796 C C . ALA A 1 110 ? 9.255 4.630 -8.478 1.00 95.69 110 ALA A C 1
ATOM 798 O O . ALA A 1 110 ? 9.985 3.722 -8.084 1.00 95.69 110 ALA A O 1
ATOM 799 N N . LEU A 1 111 ? 8.421 4.468 -9.515 1.00 95.69 111 LEU A N 1
ATOM 800 C CA . LEU A 1 111 ? 8.211 3.219 -10.266 1.00 95.69 111 LEU A CA 1
ATOM 801 C C . LEU A 1 111 ? 9.328 2.900 -11.274 1.00 95.69 111 LEU A C 1
ATOM 803 O O . LEU A 1 111 ? 9.136 2.131 -12.215 1.00 95.69 111 LEU A O 1
ATOM 807 N N . ARG A 1 112 ? 10.504 3.519 -11.132 1.00 94.00 112 ARG A N 1
ATOM 808 C CA . ARG A 1 112 ? 11.668 3.285 -12.004 1.00 94.00 112 ARG A CA 1
ATOM 809 C C . ARG A 1 112 ? 12.565 2.137 -11.545 1.00 94.00 112 ARG A C 1
ATOM 811 O O . ARG A 1 112 ? 13.566 1.871 -12.203 1.00 94.00 112 ARG A O 1
ATOM 818 N N . PHE A 1 113 ? 12.239 1.508 -10.418 1.00 92.06 113 PHE A N 1
ATOM 819 C CA . PHE A 1 113 ? 13.037 0.448 -9.810 1.00 92.06 113 PHE A CA 1
ATOM 820 C C . PHE A 1 113 ? 12.211 -0.837 -9.675 1.00 92.06 113 PHE A C 1
ATOM 822 O O . PHE A 1 113 ? 11.146 -0.793 -9.060 1.00 92.06 113 PHE A O 1
ATOM 829 N N . PRO A 1 114 ? 12.675 -1.982 -10.195 1.00 92.56 114 PRO A N 1
ATOM 830 C CA . PRO A 1 114 ? 12.109 -3.276 -9.850 1.00 92.56 114 PRO A CA 1
ATOM 831 C C . PRO A 1 114 ? 12.550 -3.647 -8.431 1.00 92.56 114 PRO A C 1
ATOM 833 O O . PRO A 1 114 ? 13.542 -3.128 -7.911 1.00 92.56 114 PRO A O 1
ATOM 836 N N . GLY A 1 115 ? 11.822 -4.558 -7.796 1.00 93.00 115 GLY A N 1
ATOM 837 C CA . GLY A 1 115 ? 12.176 -5.107 -6.494 1.00 93.00 115 GLY A CA 1
ATOM 838 C C . GLY A 1 115 ? 11.008 -5.122 -5.520 1.00 93.00 115 GLY A C 1
ATOM 839 O O . GLY A 1 115 ? 9.847 -5.261 -5.898 1.00 93.00 115 GLY A O 1
ATOM 840 N N . THR A 1 116 ? 11.325 -5.017 -4.233 1.00 95.38 116 THR A N 1
ATOM 841 C CA . THR A 1 116 ? 10.329 -5.097 -3.162 1.00 95.38 116 THR A CA 1
ATOM 842 C C . THR A 1 116 ? 9.756 -3.720 -2.861 1.00 95.38 116 THR A C 1
ATOM 844 O O . THR A 1 116 ? 10.408 -2.903 -2.214 1.00 95.38 116 THR A O 1
ATOM 847 N N . TYR A 1 117 ? 8.530 -3.486 -3.311 1.00 96.94 117 TYR A N 1
ATOM 848 C CA . TYR A 1 117 ? 7.712 -2.368 -2.860 1.00 96.94 117 TYR A CA 1
ATOM 849 C C . TYR A 1 117 ? 7.130 -2.691 -1.484 1.00 96.94 117 TYR A C 1
ATOM 851 O O . TYR A 1 117 ? 7.045 -3.858 -1.091 1.00 96.94 117 TYR A O 1
ATOM 859 N N . VAL A 1 118 ? 6.739 -1.667 -0.736 1.00 97.00 118 VAL A N 1
ATOM 860 C CA . VAL A 1 118 ? 6.169 -1.830 0.603 1.00 97.00 118 VAL A CA 1
ATOM 861 C C . VAL A 1 118 ? 4.775 -1.227 0.633 1.00 97.00 118 VAL A C 1
ATOM 863 O O . VAL A 1 118 ? 4.614 -0.034 0.407 1.00 97.00 118 VAL A O 1
ATOM 866 N N . VAL A 1 119 ? 3.770 -2.049 0.928 1.00 97.81 119 VAL A N 1
ATOM 867 C CA . VAL A 1 119 ? 2.429 -1.567 1.265 1.00 97.81 119 VAL A CA 1
ATOM 868 C C . VAL A 1 119 ? 2.428 -1.241 2.752 1.00 97.81 119 VAL A C 1
ATOM 870 O O . VAL A 1 119 ? 2.588 -2.128 3.591 1.00 97.81 119 VAL A O 1
ATOM 873 N N . ARG A 1 120 ? 2.281 0.036 3.082 1.00 97.38 120 ARG A N 1
ATOM 874 C CA . ARG A 1 120 ? 2.189 0.542 4.447 1.00 97.38 120 ARG A CA 1
ATOM 875 C C . ARG A 1 120 ? 0.725 0.745 4.798 1.00 97.38 120 ARG A C 1
ATOM 877 O O . ARG A 1 120 ? 0.034 1.453 4.076 1.00 97.38 120 ARG A O 1
ATOM 884 N N . VAL A 1 121 ? 0.266 0.158 5.897 1.00 97.69 121 VAL A N 1
ATOM 885 C CA . VAL A 1 121 ? -1.110 0.307 6.390 1.00 97.69 121 VAL A CA 1
ATOM 886 C C . VAL A 1 121 ? -1.064 0.807 7.821 1.00 97.69 121 VAL A C 1
ATOM 888 O O . VAL A 1 121 ? -0.495 0.146 8.685 1.00 97.69 121 VAL A O 1
ATOM 891 N N . SER A 1 122 ? -1.657 1.967 8.068 1.00 97.75 122 SER A N 1
ATOM 892 C CA . SER A 1 122 ? -1.695 2.628 9.368 1.00 97.75 122 SER A CA 1
ATOM 893 C C . SER A 1 122 ? -3.138 2.800 9.820 1.00 97.75 122 SER A C 1
ATOM 895 O O . SER A 1 122 ? -3.969 3.302 9.060 1.00 97.75 122 SER A O 1
ATOM 897 N N . LEU A 1 123 ? -3.418 2.419 11.065 1.00 97.75 123 LEU A N 1
ATOM 898 C CA . LEU A 1 123 ? -4.689 2.705 11.725 1.00 97.75 123 LEU A CA 1
ATOM 899 C C . LEU A 1 123 ? -4.521 3.866 12.703 1.00 97.75 123 LEU A C 1
ATOM 901 O O . LEU A 1 123 ? -3.549 3.910 13.458 1.00 97.75 123 LEU A O 1
ATOM 905 N N . SER A 1 124 ? -5.475 4.796 12.709 1.00 96.50 124 SER A N 1
ATOM 906 C CA . SER A 1 124 ? -5.474 5.911 13.660 1.00 96.50 124 SER A CA 1
ATOM 907 C C . SER A 1 124 ? -5.592 5.407 15.103 1.00 96.50 124 SER A C 1
ATOM 909 O O . SER A 1 124 ? -6.369 4.482 15.355 1.00 96.50 124 SER A O 1
ATOM 911 N N . PRO A 1 125 ? -4.870 6.003 16.069 1.00 95.19 125 PRO A N 1
ATOM 912 C CA . PRO A 1 125 ? -5.086 5.725 17.487 1.00 95.19 125 PRO A CA 1
ATOM 913 C C . PRO A 1 125 ? -6.483 6.153 17.966 1.00 95.19 125 PRO A C 1
ATOM 915 O O . PRO A 1 125 ? -7.016 5.522 18.869 1.00 95.19 125 PRO A O 1
ATOM 918 N N . GLU A 1 126 ? -7.130 7.131 17.316 1.00 93.31 126 GLU A N 1
ATOM 919 C CA . GLU A 1 126 ? -8.495 7.587 17.655 1.00 93.31 126 GLU A CA 1
ATOM 920 C C . GLU A 1 126 ? -9.552 6.475 17.517 1.00 93.31 126 GLU A C 1
ATOM 922 O O . GLU A 1 126 ? -10.642 6.558 18.086 1.00 93.31 126 GLU A O 1
ATOM 927 N N . LEU A 1 127 ? -9.244 5.406 16.770 1.00 93.44 127 LEU A N 1
ATOM 928 C CA . LEU A 1 127 ? -10.101 4.222 16.703 1.00 93.44 127 LEU A CA 1
ATOM 929 C C . LEU A 1 127 ? -10.220 3.520 18.061 1.00 93.44 127 LEU A C 1
ATOM 931 O O . LEU A 1 127 ? -11.279 2.956 18.330 1.00 93.44 127 LEU A O 1
ATOM 935 N N . ALA A 1 128 ? -9.195 3.590 18.919 1.00 92.94 128 ALA A N 1
ATOM 936 C CA . ALA A 1 128 ? -9.238 2.998 20.254 1.00 92.94 128 ALA A CA 1
ATOM 937 C C . ALA A 1 128 ? -10.325 3.646 21.122 1.00 92.94 128 ALA A C 1
ATOM 939 O O . ALA A 1 128 ? -11.084 2.946 21.791 1.00 92.94 128 ALA A O 1
ATOM 940 N N . ASP A 1 129 ? -10.467 4.970 21.042 1.00 90.38 129 ASP A N 1
ATOM 941 C CA . ASP A 1 129 ? -11.442 5.722 21.838 1.00 90.38 129 ASP A CA 1
ATOM 942 C C . ASP A 1 129 ? -12.894 5.449 21.403 1.00 90.38 129 ASP A C 1
ATOM 944 O O . ASP A 1 129 ? -13.822 5.475 22.217 1.00 90.38 129 ASP A O 1
ATOM 948 N N . ALA A 1 130 ? -13.114 5.194 20.109 1.00 89.50 130 ALA A N 1
ATOM 949 C CA . ALA A 1 130 ? -14.447 5.000 19.535 1.00 89.50 130 ALA A CA 1
ATOM 950 C C . ALA A 1 130 ? -14.893 3.523 19.488 1.00 89.50 130 ALA A C 1
ATOM 952 O O . ALA A 1 130 ? -16.066 3.212 19.734 1.00 89.50 130 ALA A O 1
ATOM 953 N N . TYR A 1 131 ? -13.971 2.607 19.184 1.00 90.50 131 TYR A N 1
ATOM 954 C CA . TYR A 1 131 ? -14.252 1.190 18.907 1.00 90.50 131 TYR A CA 1
ATOM 955 C C . TYR A 1 131 ? -13.526 0.219 19.847 1.00 90.50 131 TYR A C 1
ATOM 957 O O . TYR A 1 131 ? -13.770 -0.983 19.769 1.00 90.50 131 TYR A O 1
ATOM 965 N N . GLY A 1 132 ? -12.704 0.723 20.770 1.00 91.19 132 GLY A N 1
ATOM 966 C CA . GLY A 1 132 ? -11.886 -0.084 21.674 1.00 91.19 132 GLY A CA 1
ATOM 967 C C . GLY A 1 132 ? -10.520 -0.439 21.083 1.00 91.19 132 GLY A C 1
ATOM 968 O O . GLY A 1 132 ? -10.276 -0.291 19.889 1.00 91.19 132 GLY A O 1
ATOM 969 N N . ASP A 1 133 ? -9.621 -0.928 21.937 1.00 91.75 133 ASP A N 1
ATOM 970 C CA . ASP A 1 133 ? -8.223 -1.234 21.584 1.00 91.75 133 ASP A CA 1
ATOM 971 C C . ASP A 1 133 ? -8.022 -2.650 20.996 1.00 91.75 133 ASP A C 1
ATOM 973 O O . ASP A 1 133 ? -6.903 -3.128 20.782 1.00 91.75 133 ASP A O 1
ATOM 977 N N . GLU A 1 134 ? -9.116 -3.367 20.735 1.00 92.94 134 GLU A N 1
ATOM 978 C CA . GLU A 1 134 ? -9.054 -4.708 20.159 1.00 92.94 134 GLU A CA 1
ATOM 979 C C . GLU A 1 134 ? -8.612 -4.684 18.683 1.00 92.94 134 GLU A C 1
ATOM 981 O O . GLU A 1 134 ? -8.971 -3.769 17.937 1.00 92.94 134 GLU A O 1
ATOM 986 N N . PRO A 1 135 ? -7.857 -5.698 18.206 1.00 94.25 135 PRO A N 1
ATOM 987 C CA . PRO A 1 135 ? -7.437 -5.767 16.813 1.00 94.25 135 PRO A CA 1
ATOM 988 C C . PRO A 1 135 ? -8.620 -5.822 15.834 1.00 94.25 135 PRO A C 1
ATOM 990 O O . PRO A 1 135 ? -9.396 -6.792 15.805 1.00 94.25 135 PRO A O 1
ATOM 993 N N . LEU A 1 136 ? -8.691 -4.814 14.967 1.00 94.56 136 LEU A N 1
ATOM 994 C CA . LEU A 1 136 ? -9.660 -4.692 13.886 1.00 94.56 136 LEU A CA 1
ATOM 995 C C . LEU A 1 136 ? -9.215 -5.525 12.682 1.00 94.56 136 LEU A C 1
ATOM 997 O O . LEU A 1 136 ? -8.030 -5.590 12.353 1.00 94.56 136 LEU A O 1
ATOM 1001 N N . GLY A 1 137 ? -10.172 -6.183 12.027 1.00 95.31 137 GLY A N 1
ATOM 1002 C CA . GLY A 1 137 ? -9.901 -6.981 10.833 1.00 95.31 137 GLY A CA 1
ATOM 1003 C C . GLY A 1 137 ? -9.549 -6.098 9.640 1.00 95.31 137 GLY A C 1
ATOM 1004 O O . GLY A 1 137 ? -10.268 -5.145 9.348 1.00 95.31 137 GLY A O 1
ATOM 1005 N N . VAL A 1 138 ? -8.475 -6.443 8.937 1.00 96.38 138 VAL A N 1
ATOM 1006 C CA . VAL A 1 138 ? -8.035 -5.776 7.710 1.00 96.38 138 VAL A CA 1
ATOM 1007 C C . VAL A 1 138 ? -7.934 -6.809 6.593 1.00 96.38 138 VAL A C 1
ATOM 1009 O O . VAL A 1 138 ? -7.425 -7.915 6.789 1.00 96.38 138 VAL A O 1
ATOM 1012 N N . VAL A 1 139 ? -8.431 -6.458 5.411 1.00 96.94 139 VAL A N 1
ATOM 1013 C CA . VAL A 1 139 ? -8.366 -7.295 4.212 1.00 96.94 139 VAL A CA 1
ATOM 1014 C C . VAL A 1 139 ? -7.599 -6.552 3.128 1.00 96.94 139 VAL A C 1
ATOM 1016 O O . VAL A 1 139 ? -7.979 -5.450 2.747 1.00 96.94 139 VAL A O 1
ATOM 1019 N N . LEU A 1 140 ? -6.542 -7.169 2.602 1.00 97.38 140 LEU A N 1
ATOM 1020 C CA . LEU A 1 140 ? -5.784 -6.645 1.470 1.00 97.38 140 LEU A CA 1
ATOM 1021 C C . LEU A 1 140 ? -6.129 -7.450 0.219 1.00 97.38 140 LEU A C 1
ATOM 1023 O O . LEU A 1 140 ? -5.944 -8.669 0.188 1.00 97.38 140 LEU A O 1
ATOM 1027 N N . ARG A 1 141 ? -6.607 -6.792 -0.835 1.00 97.69 141 ARG A N 1
ATOM 1028 C CA . ARG A 1 141 ? -6.830 -7.408 -2.149 1.00 97.69 141 ARG A CA 1
ATOM 1029 C C . ARG A 1 141 ? -5.771 -6.872 -3.093 1.00 97.69 141 ARG A C 1
ATOM 1031 O O . ARG A 1 141 ? -5.687 -5.675 -3.324 1.00 97.69 141 ARG A O 1
ATOM 1038 N N . VAL A 1 142 ? -4.942 -7.766 -3.610 1.00 97.75 142 VAL A N 1
ATOM 1039 C CA . VAL A 1 142 ? -3.792 -7.424 -4.439 1.00 97.75 142 VAL A CA 1
ATOM 1040 C C . VAL A 1 142 ? -4.022 -7.977 -5.833 1.00 97.75 142 VAL A C 1
ATOM 1042 O O . VAL A 1 142 ? -4.160 -9.188 -6.020 1.00 97.75 142 VAL A O 1
ATOM 1045 N N . ALA A 1 143 ? -4.002 -7.097 -6.822 1.00 97.00 143 ALA A N 1
ATOM 1046 C CA . ALA A 1 143 ? -3.934 -7.466 -8.223 1.00 97.00 143 ALA A CA 1
ATOM 1047 C C . ALA A 1 143 ? -2.631 -6.935 -8.820 1.00 97.00 143 ALA A C 1
ATOM 1049 O O . ALA A 1 143 ? -2.250 -5.786 -8.615 1.00 97.00 143 ALA A O 1
ATOM 1050 N N . VAL A 1 144 ? -1.945 -7.782 -9.582 1.00 96.19 144 VAL A N 1
ATOM 1051 C CA . VAL A 1 144 ? -0.757 -7.386 -10.339 1.00 96.19 144 VAL A CA 1
ATOM 1052 C C . VAL A 1 144 ? -1.009 -7.721 -11.796 1.00 96.19 144 VAL A C 1
ATOM 1054 O O . VAL A 1 144 ? -1.279 -8.875 -12.130 1.00 96.19 144 VAL A O 1
ATOM 1057 N N . ARG A 1 145 ? -0.938 -6.711 -12.658 1.00 93.19 145 ARG A N 1
ATOM 1058 C CA . ARG A 1 145 ? -1.056 -6.869 -14.108 1.00 93.19 145 ARG A CA 1
ATOM 1059 C C . ARG A 1 145 ? 0.323 -6.888 -14.743 1.00 93.19 145 ARG A C 1
ATOM 1061 O O . ARG A 1 145 ? 1.220 -6.174 -14.303 1.00 93.19 145 ARG A O 1
ATOM 1068 N N . ASP A 1 146 ? 0.479 -7.734 -15.752 1.00 90.88 146 ASP A N 1
ATOM 1069 C CA . ASP A 1 14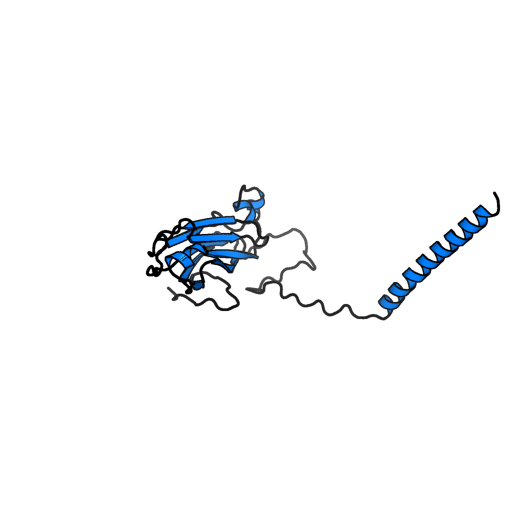6 ? 1.630 -7.719 -16.650 1.00 90.88 146 ASP A CA 1
ATOM 1070 C C . ASP A 1 146 ? 1.297 -6.832 -17.848 1.00 90.88 146 ASP A C 1
ATOM 1072 O O . ASP A 1 146 ? 0.384 -7.158 -18.604 1.00 90.88 146 ASP A O 1
ATOM 1076 N N . GLU A 1 147 ? 1.993 -5.712 -18.010 1.00 86.62 147 GLU A N 1
ATOM 1077 C CA . GLU A 1 147 ? 1.840 -4.822 -19.169 1.00 86.62 147 GLU A CA 1
ATOM 1078 C C . GLU A 1 147 ? 2.955 -5.045 -20.212 1.00 86.62 147 GLU A C 1
ATOM 1080 O O . GLU A 1 147 ? 3.148 -4.237 -21.118 1.00 86.62 147 GLU A O 1
ATOM 1085 N N . GLY A 1 148 ? 3.671 -6.173 -20.112 1.00 66.31 148 GLY A N 1
ATOM 1086 C CA . GLY A 1 148 ? 4.773 -6.545 -20.996 1.00 66.31 148 GLY A CA 1
ATOM 1087 C C . GLY A 1 148 ? 6.134 -6.115 -20.441 1.00 66.31 148 GLY A C 1
ATOM 1088 O O . GLY A 1 148 ? 6.265 -5.068 -19.812 1.00 66.31 148 GLY A O 1
ATOM 1089 N N . ARG A 1 149 ? 7.166 -6.933 -20.706 1.00 63.00 149 ARG A N 1
ATOM 1090 C CA . ARG A 1 149 ? 8.537 -6.889 -20.138 1.00 63.00 149 ARG A CA 1
ATOM 1091 C C . ARG A 1 149 ? 8.728 -7.439 -18.718 1.00 63.00 149 ARG A C 1
ATOM 1093 O O . ARG A 1 149 ? 9.827 -7.301 -18.186 1.00 63.00 149 ARG A O 1
ATOM 1100 N N . ALA A 1 150 ? 7.754 -8.117 -18.112 1.00 60.28 150 ALA A N 1
ATOM 1101 C CA . ALA A 1 150 ? 8.046 -8.870 -16.888 1.00 60.28 150 ALA A CA 1
ATOM 1102 C C . ALA A 1 150 ? 9.147 -9.912 -17.114 1.00 60.28 150 ALA A C 1
ATOM 1104 O O . ALA A 1 150 ? 9.110 -10.651 -18.096 1.00 60.28 150 ALA A O 1
ATOM 1105 N N . GLY A 1 151 ? 10.159 -9.929 -16.241 1.00 53.97 151 GLY A N 1
ATOM 1106 C CA . GLY A 1 151 ? 11.365 -10.745 -16.400 1.00 53.97 151 GLY A CA 1
ATOM 1107 C C . GLY A 1 151 ? 12.333 -10.275 -17.493 1.00 53.97 151 GLY A C 1
ATOM 1108 O O . GLY A 1 151 ? 13.461 -10.758 -17.554 1.00 53.97 151 GLY A O 1
ATOM 1109 N N . GLN A 1 152 ? 11.955 -9.311 -18.341 1.00 56.09 152 GLN A N 1
ATOM 1110 C CA . GLN A 1 152 ? 12.855 -8.708 -19.323 1.00 56.09 152 GLN A CA 1
ATOM 1111 C C . GLN A 1 152 ? 13.558 -7.521 -18.670 1.00 56.09 152 GLN A C 1
ATOM 1113 O O . GLN A 1 152 ? 13.156 -6.364 -18.811 1.00 56.09 152 GLN A O 1
ATOM 1118 N N . GLY A 1 153 ? 14.601 -7.833 -17.899 1.00 58.16 153 GLY A N 1
ATOM 1119 C CA . GLY A 1 153 ? 15.506 -6.831 -17.353 1.00 58.16 153 GLY A CA 1
ATOM 1120 C C . GLY A 1 153 ? 16.033 -5.893 -18.441 1.00 58.16 153 GLY A C 1
ATOM 1121 O O . GLY A 1 153 ? 16.143 -6.262 -19.610 1.00 58.16 153 GLY A O 1
ATOM 1122 N N . VAL A 1 154 ? 16.369 -4.661 -18.057 1.00 59.00 154 VAL A N 1
ATOM 1123 C CA . VAL A 1 154 ? 17.066 -3.737 -18.958 1.00 59.00 154 VAL A CA 1
ATOM 1124 C C . VAL A 1 154 ? 18.384 -4.392 -19.379 1.00 59.00 154 VAL A C 1
ATOM 1126 O O . VAL A 1 154 ? 19.249 -4.627 -18.538 1.00 59.00 154 VAL A O 1
ATOM 1129 N N . THR A 1 155 ? 18.536 -4.701 -20.669 1.00 58.53 155 THR A N 1
ATOM 1130 C CA . THR A 1 155 ? 19.812 -5.171 -21.215 1.00 58.53 155 THR A CA 1
ATOM 1131 C C . THR A 1 155 ? 20.773 -3.992 -21.248 1.00 58.53 155 THR A C 1
ATOM 1133 O O . THR A 1 155 ? 20.609 -3.066 -22.045 1.00 58.53 155 THR A O 1
ATOM 1136 N N . TYR A 1 156 ? 21.759 -4.000 -20.358 1.00 56.50 156 TYR A N 1
ATOM 1137 C CA . TYR A 1 156 ? 22.846 -3.033 -20.400 1.00 56.50 156 TYR A CA 1
ATOM 1138 C C . TYR A 1 156 ? 23.911 -3.510 -21.395 1.00 56.50 156 TYR A C 1
ATOM 1140 O O . TYR A 1 156 ? 24.214 -4.703 -21.430 1.00 56.50 156 TYR A O 1
ATOM 1148 N N . PRO A 1 157 ? 24.488 -2.615 -22.214 1.00 57.44 157 PRO A N 1
ATOM 1149 C CA . PRO A 1 157 ? 25.678 -2.955 -22.977 1.00 57.44 157 PRO A CA 1
ATOM 1150 C C . PRO A 1 157 ? 26.853 -3.176 -22.011 1.00 57.44 157 PRO A C 1
ATOM 1152 O O . PRO A 1 157 ? 27.235 -2.262 -21.282 1.00 57.44 157 PRO A O 1
ATOM 1155 N N . GLY A 1 158 ? 27.415 -4.387 -22.016 1.00 66.12 158 GLY A N 1
ATOM 1156 C CA . GLY A 1 158 ? 28.550 -4.792 -21.177 1.00 66.12 158 GLY A CA 1
ATOM 1157 C C . GLY A 1 158 ? 28.213 -5.923 -20.201 1.00 66.12 158 GLY A C 1
ATOM 1158 O O . GLY A 1 158 ? 27.053 -6.132 -19.858 1.00 66.12 158 GLY A O 1
ATOM 1159 N N . ASP A 1 159 ? 29.235 -6.661 -19.766 1.00 71.06 159 ASP A N 1
ATOM 1160 C CA . ASP A 1 159 ? 29.100 -7.660 -18.701 1.00 71.06 159 ASP A CA 1
ATOM 1161 C C . ASP A 1 159 ? 29.039 -6.946 -17.338 1.00 71.06 159 ASP A C 1
ATOM 1163 O O . ASP A 1 159 ? 30.003 -6.269 -16.968 1.00 71.06 159 ASP A O 1
ATOM 1167 N N . PRO A 1 160 ? 27.937 -7.056 -16.573 1.00 66.56 160 PRO A N 1
ATOM 1168 C CA . PRO A 1 160 ? 27.847 -6.453 -15.247 1.00 66.56 160 PRO A CA 1
ATOM 1169 C C . PRO A 1 160 ? 28.726 -7.164 -14.198 1.00 66.56 160 PRO A C 1
ATOM 1171 O O . PRO A 1 160 ? 28.808 -6.687 -13.064 1.00 66.56 160 PRO A O 1
ATOM 1174 N N . GLY A 1 161 ? 29.423 -8.255 -14.544 1.00 74.38 161 GLY A N 1
ATOM 1175 C CA . GLY A 1 161 ? 30.482 -8.854 -13.730 1.00 74.38 161 GLY A CA 1
ATOM 1176 C C . GLY A 1 161 ? 30.008 -9.240 -12.327 1.00 74.38 161 GLY A C 1
ATOM 1177 O O . GLY A 1 161 ? 29.054 -9.993 -12.161 1.00 74.38 161 GLY A O 1
ATOM 1178 N N . ILE A 1 162 ? 30.638 -8.691 -11.284 1.00 70.00 162 ILE A N 1
ATOM 1179 C CA . ILE A 1 162 ? 30.258 -8.963 -9.882 1.00 70.00 162 ILE A CA 1
ATOM 1180 C C . ILE A 1 162 ? 28.880 -8.401 -9.480 1.00 70.00 162 ILE A C 1
ATOM 1182 O O . ILE A 1 162 ? 28.420 -8.659 -8.371 1.00 70.00 162 ILE A O 1
ATOM 1186 N N . PHE A 1 163 ? 28.234 -7.615 -10.347 1.00 62.53 163 PHE A N 1
ATOM 1187 C CA . PHE A 1 163 ? 26.905 -7.037 -10.126 1.00 62.53 163 PHE A CA 1
ATOM 1188 C C . PHE A 1 163 ? 25.788 -7.802 -10.853 1.00 62.53 163 PHE A C 1
ATOM 1190 O O . PHE A 1 163 ? 24.650 -7.330 -10.883 1.00 62.53 163 PHE A O 1
ATOM 1197 N N . GLN A 1 164 ? 26.091 -8.966 -11.439 1.00 63.31 164 GLN A N 1
ATOM 1198 C CA . GLN A 1 164 ? 25.084 -9.872 -11.991 1.00 63.31 164 GLN A CA 1
ATOM 1199 C C . GLN A 1 164 ? 24.078 -10.262 -10.898 1.00 63.31 164 GLN A C 1
ATOM 1201 O O . GLN A 1 164 ? 24.443 -10.808 -9.857 1.00 63.31 164 GLN A O 1
ATOM 1206 N N . ALA A 1 165 ? 22.795 -9.998 -11.135 1.00 58.44 165 ALA A N 1
ATOM 1207 C CA . ALA A 1 165 ? 21.725 -10.566 -10.329 1.00 58.44 165 ALA A CA 1
ATOM 1208 C C . ALA A 1 165 ? 21.330 -11.907 -10.962 1.00 58.44 165 ALA A C 1
ATOM 1210 O O . ALA A 1 165 ? 20.812 -11.923 -12.075 1.00 58.44 165 ALA A O 1
ATOM 1211 N N . GLU A 1 166 ? 21.589 -13.032 -10.289 1.00 55.78 166 GLU A N 1
ATOM 1212 C CA . GLU A 1 166 ? 21.163 -14.350 -10.783 1.00 55.78 166 GLU A CA 1
ATOM 1213 C C . GLU A 1 166 ? 19.650 -14.379 -11.009 1.00 55.78 166 GLU A C 1
ATOM 1215 O O . GLU A 1 166 ? 18.858 -14.164 -10.086 1.00 55.78 166 GLU A O 1
ATOM 1220 N N . GLY A 1 167 ? 19.276 -14.638 -12.264 1.00 48.03 167 GLY A N 1
ATOM 1221 C CA . GLY A 1 167 ? 17.941 -14.454 -12.831 1.00 48.03 167 GLY A CA 1
ATOM 1222 C C . GLY A 1 167 ? 16.849 -15.402 -12.344 1.00 48.03 167 GLY A C 1
ATOM 1223 O O . GLY A 1 167 ? 15.881 -15.585 -13.068 1.00 48.03 167 GLY A O 1
ATOM 1224 N N . ASP A 1 168 ? 16.966 -15.993 -11.154 1.00 42.06 168 ASP A N 1
ATOM 1225 C CA . ASP A 1 168 ? 15.944 -16.922 -10.655 1.00 42.06 168 ASP A CA 1
ATOM 1226 C C . ASP A 1 168 ? 15.787 -16.953 -9.125 1.00 42.06 168 ASP A C 1
ATOM 1228 O O . ASP A 1 168 ? 15.410 -17.958 -8.525 1.00 42.06 168 ASP A O 1
ATOM 1232 N N . ARG A 1 169 ? 16.037 -15.827 -8.440 1.00 44.31 169 ARG A N 1
ATOM 1233 C CA . ARG A 1 169 ? 15.587 -15.667 -7.046 1.00 44.31 169 ARG A CA 1
ATOM 1234 C C . ARG A 1 169 ? 14.255 -14.941 -6.999 1.00 44.31 169 ARG A C 1
ATOM 1236 O O . ARG A 1 169 ? 14.169 -13.757 -6.667 1.00 44.31 169 ARG A O 1
ATOM 1243 N N . ALA A 1 170 ? 13.182 -15.695 -7.208 1.00 42.75 170 ALA A N 1
ATOM 1244 C CA . ALA A 1 170 ? 11.967 -15.383 -6.483 1.00 42.75 170 ALA A CA 1
ATOM 1245 C C . ALA A 1 170 ? 12.317 -15.267 -4.983 1.00 42.75 170 ALA A C 1
ATOM 1247 O O . ALA A 1 170 ? 12.810 -16.204 -4.369 1.00 42.75 170 ALA A O 1
ATOM 1248 N N . ALA A 1 171 ? 12.029 -14.110 -4.389 1.00 48.25 171 ALA A N 1
ATOM 1249 C CA . ALA A 1 171 ? 11.778 -13.996 -2.953 1.00 48.25 171 ALA A CA 1
ATOM 1250 C C . ALA A 1 171 ? 12.933 -14.294 -1.979 1.00 48.25 171 ALA A C 1
ATOM 1252 O O . ALA A 1 171 ? 12.709 -14.933 -0.958 1.00 48.25 171 ALA A O 1
ATOM 1253 N N . SER A 1 172 ? 14.102 -13.695 -2.175 1.00 38.38 172 SER A N 1
ATOM 1254 C CA . SER A 1 172 ? 14.994 -13.429 -1.043 1.00 38.38 172 SER A CA 1
ATOM 1255 C C . SER A 1 172 ? 15.357 -11.956 -1.080 1.00 38.38 172 SER A C 1
ATOM 1257 O O . SER A 1 172 ? 16.104 -11.517 -1.948 1.00 38.38 172 SER A O 1
ATOM 1259 N N . GLY A 1 173 ? 14.802 -11.167 -0.148 1.00 46.41 173 GLY A N 1
ATOM 1260 C CA . GLY A 1 173 ? 15.418 -9.883 0.204 1.00 46.41 173 GLY A CA 1
ATOM 1261 C C . GLY A 1 173 ? 16.886 -10.112 0.579 1.00 46.41 173 GLY A C 1
ATOM 1262 O O . GLY A 1 173 ? 17.265 -11.272 0.755 1.00 46.41 173 GLY A O 1
ATOM 1263 N N . PRO A 1 174 ? 17.720 -9.064 0.703 1.00 36.22 174 PRO A N 1
ATOM 1264 C CA . PRO A 1 174 ? 19.113 -9.253 1.078 1.00 36.22 174 PRO A CA 1
ATOM 1265 C C . PRO A 1 174 ? 19.149 -10.037 2.391 1.00 36.22 174 PRO A C 1
ATOM 1267 O O . PRO A 1 174 ? 18.899 -9.495 3.468 1.00 36.22 174 PRO A O 1
ATOM 1270 N N . GLN A 1 175 ? 19.428 -11.340 2.305 1.00 40.31 175 GLN A N 1
ATOM 1271 C CA . GLN A 1 175 ? 20.053 -12.027 3.404 1.00 40.31 175 GLN A CA 1
ATOM 1272 C C . GLN A 1 175 ? 21.370 -11.289 3.498 1.00 40.31 175 GLN A C 1
ATOM 1274 O O . GLN A 1 175 ? 22.201 -11.357 2.594 1.00 40.31 175 GLN A O 1
ATOM 1279 N N . GLY A 1 176 ? 21.505 -10.480 4.544 1.00 43.59 176 GLY A N 1
ATOM 1280 C CA . GLY A 1 176 ? 22.818 -10.131 5.029 1.00 43.59 176 GLY A CA 1
ATOM 1281 C C . GLY A 1 176 ? 23.468 -11.448 5.408 1.00 43.59 176 GLY A C 1
ATOM 1282 O O . GLY A 1 176 ? 23.452 -11.831 6.575 1.00 43.59 176 GLY A O 1
ATOM 1283 N N . GLU A 1 177 ? 24.006 -12.158 4.417 1.00 40.41 177 GLU A N 1
ATOM 1284 C CA . GLU A 1 177 ? 25.164 -12.984 4.632 1.00 40.41 177 GLU A CA 1
ATOM 1285 C C . GLU A 1 177 ? 26.124 -12.028 5.311 1.00 40.41 177 GLU A C 1
ATOM 1287 O O . GLU A 1 177 ? 26.629 -11.069 4.717 1.00 40.41 177 GLU A O 1
ATOM 1292 N N . ARG A 1 178 ? 26.257 -12.204 6.629 1.00 41.81 178 ARG A N 1
ATOM 1293 C CA . ARG A 1 178 ? 27.402 -11.689 7.348 1.00 41.81 178 ARG A CA 1
ATOM 1294 C C . ARG A 1 178 ? 28.564 -12.155 6.506 1.00 41.81 178 ARG A C 1
ATOM 1296 O O . ARG A 1 178 ? 28.846 -13.351 6.489 1.00 41.81 178 ARG A O 1
ATOM 1303 N N . ARG A 1 179 ? 29.144 -11.211 5.760 1.00 39.72 179 ARG A N 1
ATOM 1304 C CA . ARG A 1 179 ? 30.387 -11.383 5.031 1.00 39.72 179 ARG A CA 1
ATOM 1305 C C . ARG A 1 179 ? 31.240 -12.254 5.929 1.00 39.72 179 ARG A C 1
ATOM 1307 O O . ARG A 1 179 ? 31.494 -11.843 7.067 1.00 39.72 179 ARG A O 1
ATOM 1314 N N . ALA A 1 180 ? 31.547 -13.469 5.468 1.00 45.06 180 ALA A N 1
ATOM 1315 C CA . ALA A 1 180 ? 32.461 -14.344 6.175 1.00 45.06 180 ALA A CA 1
ATOM 1316 C C . ALA A 1 180 ? 33.615 -13.452 6.620 1.00 45.06 180 ALA A C 1
ATOM 1318 O O . ALA A 1 180 ? 34.118 -12.661 5.809 1.00 45.06 180 ALA A O 1
ATOM 1319 N N . ALA A 1 181 ? 33.877 -13.459 7.931 1.00 44.88 181 ALA A N 1
ATOM 1320 C CA . ALA A 1 181 ? 34.870 -12.600 8.547 1.00 44.88 181 ALA A CA 1
ATOM 1321 C C . ALA A 1 181 ? 36.088 -12.564 7.626 1.00 44.88 181 ALA A C 1
ATOM 1323 O O . ALA A 1 181 ? 36.535 -13.624 7.180 1.00 44.88 181 ALA A O 1
ATOM 1324 N N . ALA A 1 182 ? 36.532 -11.351 7.272 1.00 47.69 182 ALA A N 1
ATOM 1325 C CA . ALA A 1 182 ? 37.698 -11.161 6.421 1.00 47.69 182 ALA A CA 1
ATOM 1326 C C . ALA A 1 182 ? 38.770 -12.164 6.865 1.00 47.69 182 ALA A C 1
ATOM 1328 O O . ALA A 1 182 ? 38.987 -12.255 8.080 1.00 47.69 182 ALA A O 1
ATOM 1329 N N . PRO A 1 183 ? 39.369 -12.955 5.950 1.00 47.09 183 PRO A N 1
ATOM 1330 C CA . PRO A 1 183 ? 40.354 -13.945 6.347 1.00 47.09 183 PRO A CA 1
ATOM 1331 C C . PRO A 1 183 ? 41.384 -13.207 7.190 1.00 47.09 183 PRO A C 1
ATOM 1333 O O . PRO A 1 183 ? 41.983 -12.230 6.736 1.00 47.09 183 PRO A O 1
ATOM 1336 N N . GLY A 1 184 ? 41.475 -13.599 8.460 1.00 51.72 184 GLY A N 1
ATOM 1337 C CA . GLY A 1 184 ? 42.369 -13.007 9.439 1.00 51.72 184 GLY A CA 1
ATOM 1338 C C . GLY A 1 184 ? 43.798 -13.372 9.079 1.00 51.72 184 GLY A C 1
ATOM 1339 O O . GLY A 1 184 ? 44.407 -14.201 9.741 1.00 51.72 184 GLY A O 1
ATOM 1340 N N . GLY A 1 185 ? 44.305 -12.800 7.991 1.00 52.06 185 GLY A N 1
ATOM 1341 C CA . GLY A 1 185 ? 45.677 -12.951 7.559 1.00 52.06 185 GLY A CA 1
ATOM 1342 C C . GLY A 1 185 ? 46.567 -12.120 8.467 1.00 52.06 185 GLY A C 1
ATOM 1343 O O . GLY A 1 185 ? 46.359 -10.913 8.614 1.00 52.06 185 GLY A O 1
ATOM 1344 N N . GLU A 1 186 ? 47.575 -12.761 9.056 1.00 58.78 186 GLU A N 1
ATOM 1345 C CA . GLU A 1 186 ? 48.609 -12.137 9.891 1.00 58.78 186 GLU A CA 1
ATOM 1346 C C . GLU A 1 186 ? 49.213 -10.869 9.261 1.00 58.78 186 GLU A C 1
ATOM 1348 O O . GLU A 1 186 ? 49.578 -9.942 9.983 1.00 58.78 186 GLU A O 1
ATOM 1353 N N . GLY A 1 187 ? 49.218 -10.755 7.926 1.00 57.81 187 GLY A N 1
ATOM 1354 C CA . GLY A 1 187 ? 49.671 -9.562 7.204 1.00 57.81 187 GLY A CA 1
ATOM 1355 C C . GLY A 1 187 ? 48.910 -8.271 7.544 1.00 57.81 187 GLY A C 1
ATOM 1356 O O . GLY A 1 187 ? 49.520 -7.206 7.619 1.00 57.81 187 GLY A O 1
ATOM 1357 N N . MET A 1 188 ? 47.604 -8.342 7.834 1.00 52.72 188 MET A N 1
ATOM 1358 C CA . MET A 1 188 ? 46.802 -7.152 8.165 1.00 52.72 188 MET A CA 1
ATOM 1359 C C . MET A 1 188 ? 47.102 -6.629 9.582 1.00 52.72 188 MET A C 1
ATOM 1361 O O . MET A 1 188 ? 46.982 -5.432 9.843 1.00 52.72 188 MET A O 1
ATOM 1365 N N . ARG A 1 189 ? 47.545 -7.508 10.497 1.00 56.09 189 ARG A N 1
ATOM 1366 C CA . ARG A 1 189 ? 47.963 -7.124 11.859 1.00 56.09 189 ARG A CA 1
ATOM 1367 C C . ARG A 1 189 ? 49.294 -6.372 11.846 1.00 56.09 189 ARG A C 1
ATOM 1369 O O . ARG A 1 189 ? 49.425 -5.371 12.543 1.00 56.09 189 ARG A O 1
ATOM 1376 N N . TRP A 1 190 ? 50.241 -6.789 11.006 1.00 57.00 190 TRP A N 1
ATOM 1377 C CA . TRP A 1 190 ? 51.530 -6.102 10.863 1.00 57.00 190 TRP A CA 1
ATOM 1378 C C . TRP A 1 190 ? 51.401 -4.722 10.203 1.00 57.00 190 TRP A C 1
ATOM 1380 O O . TRP A 1 190 ? 52.057 -3.774 10.635 1.00 57.00 190 TRP A O 1
ATOM 1390 N N . LEU A 1 191 ? 50.486 -4.567 9.239 1.00 58.31 191 LEU A N 1
ATOM 1391 C CA . LEU A 1 191 ? 50.164 -3.267 8.635 1.00 58.31 191 LEU A CA 1
ATOM 1392 C C . LEU A 1 191 ? 49.511 -2.289 9.627 1.00 58.31 191 LEU A C 1
ATOM 1394 O O . LEU A 1 191 ? 49.818 -1.097 9.602 1.00 58.31 191 LEU A O 1
ATOM 1398 N N . ALA A 1 192 ? 48.657 -2.781 10.530 1.00 54.44 192 ALA A N 1
ATOM 1399 C CA . ALA A 1 192 ? 48.029 -1.952 11.559 1.00 54.44 192 ALA A CA 1
ATOM 1400 C C . ALA A 1 192 ? 49.017 -1.485 12.647 1.00 54.44 192 ALA A C 1
ATOM 1402 O O . ALA A 1 192 ? 48.870 -0.384 13.167 1.00 54.44 192 ALA A O 1
ATOM 1403 N N . VAL A 1 193 ? 50.039 -2.284 12.977 1.00 57.69 193 VAL A N 1
ATOM 1404 C CA . VAL A 1 193 ? 51.074 -1.900 13.958 1.00 57.69 193 VAL A CA 1
ATOM 1405 C C . VAL A 1 193 ? 52.118 -0.958 13.342 1.00 57.69 193 VAL A C 1
ATOM 1407 O O . VAL A 1 193 ? 52.585 -0.035 14.010 1.00 57.69 193 VAL A O 1
ATOM 1410 N N . GLY A 1 194 ? 52.452 -1.125 12.058 1.00 57.44 194 GLY A N 1
ATOM 1411 C CA . GLY A 1 194 ? 53.457 -0.296 11.383 1.00 57.44 194 GLY A CA 1
ATOM 1412 C C . GLY A 1 194 ? 53.080 1.188 11.260 1.00 57.44 194 GLY A C 1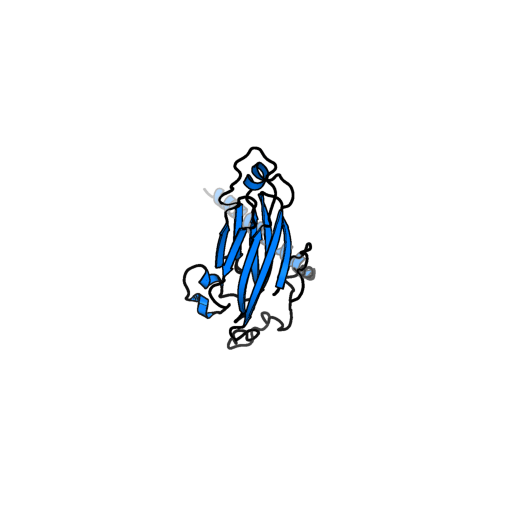
ATOM 1413 O O . GLY A 1 194 ? 53.948 2.057 11.362 1.00 57.44 194 GLY A O 1
ATOM 1414 N N . SER A 1 195 ? 51.793 1.505 11.093 1.00 59.66 195 SER A N 1
ATOM 1415 C CA . SER A 1 195 ? 51.331 2.884 10.869 1.00 59.66 195 SER A CA 1
ATOM 1416 C C . SER A 1 195 ? 51.419 3.773 12.117 1.00 59.66 195 SER A C 1
ATOM 1418 O O . SER A 1 195 ? 51.724 4.963 12.003 1.00 59.66 195 SER A O 1
ATOM 1420 N N . PHE A 1 196 ? 51.252 3.209 13.317 1.00 62.59 196 PHE A N 1
ATOM 1421 C CA . PHE A 1 196 ? 51.393 3.961 14.571 1.00 62.59 196 PHE A CA 1
ATOM 1422 C C . PHE A 1 196 ? 52.850 4.334 14.882 1.00 62.59 196 PHE A C 1
ATOM 1424 O O . PHE A 1 196 ? 53.108 5.429 15.389 1.00 62.59 196 PHE A O 1
ATOM 1431 N N . ALA A 1 197 ? 53.813 3.474 14.535 1.00 67.25 197 ALA A N 1
ATOM 1432 C CA . ALA A 1 197 ? 55.233 3.738 14.777 1.00 67.25 197 ALA A CA 1
ATOM 1433 C C . ALA A 1 197 ? 55.755 4.918 13.936 1.00 67.25 197 ALA A C 1
ATOM 1435 O O . ALA A 1 197 ? 56.464 5.785 14.450 1.00 67.25 197 ALA A O 1
ATOM 1436 N N . ALA A 1 198 ? 55.348 4.998 12.665 1.00 75.50 198 ALA A N 1
ATOM 1437 C CA . ALA A 1 198 ? 55.724 6.102 11.783 1.00 75.50 198 ALA A CA 1
ATOM 1438 C C . ALA A 1 198 ? 55.151 7.451 12.260 1.00 75.50 198 ALA A C 1
ATOM 1440 O O . ALA A 1 198 ? 55.853 8.465 12.248 1.00 75.50 198 ALA A O 1
ATOM 1441 N N . GLY A 1 199 ? 53.901 7.460 12.740 1.00 76.00 199 GLY A N 1
ATOM 1442 C CA . GLY A 1 199 ? 53.263 8.661 13.286 1.00 76.00 199 GLY A CA 1
ATOM 1443 C C . GLY A 1 199 ? 53.969 9.197 14.535 1.00 76.00 199 GLY A C 1
ATOM 1444 O O . GLY A 1 199 ? 54.256 10.392 14.620 1.00 76.00 199 GLY A O 1
ATOM 1445 N N . LEU A 1 200 ? 54.319 8.319 15.481 1.00 82.50 200 LEU A N 1
ATOM 1446 C CA . LEU A 1 200 ? 55.038 8.712 16.699 1.00 82.50 200 LEU A CA 1
ATOM 1447 C C . LEU A 1 200 ? 56.461 9.207 16.411 1.00 82.50 200 LEU A C 1
ATOM 1449 O O . LEU A 1 200 ? 56.904 10.169 17.038 1.00 82.50 200 LEU A O 1
ATOM 1453 N N . ALA A 1 201 ? 57.158 8.612 15.437 1.00 84.06 201 ALA A N 1
ATOM 1454 C CA . ALA A 1 201 ? 58.486 9.065 15.026 1.00 84.06 201 ALA A CA 1
ATOM 1455 C C . ALA A 1 201 ? 58.459 10.492 14.449 1.00 84.06 201 ALA A C 1
ATOM 1457 O O . ALA A 1 201 ? 59.293 11.320 14.816 1.00 84.06 201 ALA A O 1
ATOM 1458 N N . LEU A 1 202 ? 57.468 10.809 13.608 1.00 83.56 202 LEU A N 1
ATOM 1459 C CA . LEU A 1 202 ? 57.277 12.153 13.052 1.00 83.56 202 LEU A CA 1
ATOM 1460 C C . LEU A 1 202 ? 56.973 13.191 14.138 1.00 83.56 202 LEU A C 1
ATOM 1462 O O . LEU A 1 202 ? 57.573 14.266 14.140 1.00 83.56 202 LEU A O 1
ATOM 1466 N N . VAL A 1 203 ? 56.092 12.868 15.091 1.00 87.00 203 VAL A N 1
ATOM 1467 C CA . VAL A 1 203 ? 55.775 13.770 16.214 1.00 87.00 203 VAL A CA 1
ATOM 1468 C C . VAL A 1 203 ? 56.986 13.963 17.128 1.00 87.00 203 VAL A C 1
ATOM 1470 O O . VAL A 1 203 ? 57.279 15.092 17.523 1.00 87.00 203 VAL A O 1
ATOM 1473 N N . GLY A 1 204 ? 57.727 12.894 17.429 1.00 88.44 204 GLY A N 1
ATOM 1474 C CA . GLY A 1 204 ? 58.950 12.962 18.228 1.00 88.44 204 GLY A CA 1
ATOM 1475 C C . GLY A 1 204 ? 60.035 13.811 17.564 1.00 88.44 204 GLY A C 1
ATOM 1476 O O . GLY A 1 204 ? 60.624 14.681 18.209 1.00 88.44 204 GLY A O 1
ATOM 1477 N N . TRP A 1 205 ? 60.251 13.622 16.259 1.00 87.69 205 TRP A N 1
ATOM 1478 C CA . TRP A 1 205 ? 61.189 14.429 15.481 1.00 87.69 205 TRP A CA 1
ATOM 1479 C C . TRP A 1 205 ? 60.785 15.907 15.451 1.00 87.69 205 TRP A C 1
ATOM 1481 O O . TRP A 1 205 ? 61.616 16.774 15.729 1.00 87.69 205 TRP A O 1
ATOM 1491 N N . LEU A 1 206 ? 59.502 16.204 15.216 1.00 88.00 206 LEU A N 1
ATOM 1492 C CA . LEU A 1 206 ? 58.982 17.572 15.228 1.00 88.00 206 LEU A CA 1
ATOM 1493 C C . LEU A 1 206 ? 59.116 18.223 16.617 1.00 88.00 206 LEU A C 1
ATOM 1495 O O . LEU A 1 206 ? 59.473 19.397 16.723 1.00 88.00 206 LEU A O 1
ATOM 1499 N N . GLY A 1 207 ? 58.884 17.461 17.690 1.00 86.19 207 GLY A N 1
ATOM 1500 C CA . GLY A 1 207 ? 59.078 17.908 19.070 1.00 86.19 207 GLY A CA 1
ATOM 1501 C C . GLY A 1 207 ? 60.537 18.250 19.374 1.00 86.19 207 GLY A C 1
ATOM 1502 O O . GLY A 1 207 ? 60.825 19.330 19.898 1.00 86.19 207 GLY A O 1
ATOM 1503 N N . ALA A 1 208 ? 61.471 17.378 18.983 1.00 85.44 208 ALA A N 1
ATOM 1504 C CA . ALA A 1 208 ? 62.904 17.617 19.136 1.00 85.44 208 ALA A CA 1
ATOM 1505 C C . ALA A 1 208 ? 63.371 18.835 18.325 1.00 85.44 208 ALA A C 1
ATOM 1507 O O . ALA A 1 208 ? 64.115 19.672 18.840 1.00 85.44 208 ALA A O 1
ATOM 1508 N N . TRP A 1 209 ? 62.896 18.975 17.085 1.00 84.50 209 TRP A N 1
ATOM 1509 C CA . TRP A 1 209 ? 63.205 20.118 16.230 1.00 84.50 209 TRP A CA 1
ATOM 1510 C C . TRP A 1 209 ? 62.703 21.435 16.838 1.00 84.50 209 TRP A C 1
ATOM 1512 O O . TRP A 1 209 ? 63.462 22.399 16.946 1.00 84.50 209 TRP A O 1
ATOM 1522 N N . ARG A 1 210 ? 61.465 21.459 17.351 1.00 82.38 210 ARG A N 1
ATOM 1523 C CA . ARG A 1 210 ? 60.883 22.646 17.999 1.00 82.38 210 ARG A CA 1
ATOM 1524 C C . ARG A 1 210 ? 61.613 23.036 19.289 1.00 82.38 210 ARG A C 1
ATOM 1526 O O . ARG A 1 210 ? 61.779 24.223 19.561 1.00 82.38 210 ARG A O 1
ATOM 1533 N N . LEU A 1 211 ? 62.078 22.060 20.073 1.00 78.94 211 LEU A N 1
ATOM 1534 C CA . LEU A 1 211 ? 62.893 22.310 21.269 1.00 78.94 211 LEU A CA 1
ATOM 1535 C C . LEU A 1 211 ? 64.291 22.832 20.920 1.00 78.94 211 LEU A C 1
ATOM 1537 O O . LEU A 1 211 ? 64.815 23.691 21.629 1.00 78.94 211 LEU A O 1
ATOM 1541 N N . ARG A 1 212 ? 64.881 22.358 19.817 1.00 78.38 212 ARG A N 1
ATOM 1542 C CA . ARG A 1 212 ? 66.190 22.824 19.344 1.00 78.38 212 ARG A CA 1
ATOM 1543 C C . ARG A 1 212 ? 66.121 24.251 18.791 1.00 78.38 212 ARG A C 1
ATOM 1545 O O . ARG A 1 212 ? 67.020 25.034 19.070 1.00 78.38 212 ARG A O 1
ATOM 1552 N N . GLY A 1 213 ? 65.027 24.619 18.120 1.00 70.31 213 GLY A N 1
ATOM 1553 C CA . GLY A 1 213 ? 64.781 25.992 17.655 1.00 70.31 213 GLY A CA 1
ATOM 1554 C C . GLY A 1 213 ? 64.558 27.013 18.781 1.00 70.31 213 GLY A C 1
ATOM 1555 O O . GLY A 1 213 ? 64.875 28.183 18.617 1.00 70.31 213 GLY A O 1
ATOM 1556 N N . ARG A 1 214 ? 64.081 26.579 19.957 1.00 62.22 214 ARG A N 1
ATOM 1557 C CA . ARG A 1 214 ? 63.884 27.448 21.136 1.00 62.22 214 ARG A CA 1
ATOM 1558 C C . ARG A 1 214 ? 65.141 27.691 21.977 1.00 62.22 214 ARG A C 1
ATOM 1560 O O . ARG A 1 214 ? 65.071 28.466 22.921 1.00 62.22 214 ARG A O 1
ATOM 1567 N N . ARG A 1 215 ? 66.259 27.022 21.683 1.00 60.19 215 ARG A N 1
ATOM 1568 C CA . ARG A 1 215 ? 67.556 27.247 22.355 1.00 60.19 215 ARG A CA 1
ATOM 1569 C C . ARG A 1 215 ? 68.526 28.095 21.521 1.00 60.19 215 ARG A C 1
ATOM 1571 O O . ARG A 1 215 ? 69.696 28.183 21.868 1.00 60.19 215 ARG A O 1
ATOM 1578 N N . GLY A 1 216 ? 68.041 28.686 20.427 1.00 59.91 216 GLY A N 1
ATOM 1579 C CA . GLY A 1 216 ? 68.786 29.605 19.562 1.00 59.91 216 GLY A CA 1
ATOM 1580 C C . GLY A 1 216 ? 68.127 30.981 19.412 1.00 59.91 216 GLY A C 1
ATOM 1581 O O . GLY A 1 216 ? 68.385 31.647 18.415 1.00 59.91 216 GLY A O 1
ATOM 1582 N N . ALA A 1 217 ? 67.270 31.371 20.362 1.00 49.25 217 ALA A N 1
ATOM 1583 C CA . ALA A 1 217 ? 66.720 32.717 20.519 1.00 49.25 217 ALA A CA 1
ATOM 1584 C C . ALA A 1 217 ? 66.903 33.161 21.973 1.00 49.25 217 ALA A C 1
ATOM 1586 O O . ALA A 1 217 ? 66.731 32.286 22.857 1.00 49.25 217 ALA A O 1
#